Protein 4OL9 (pdb70)

Solvent-accessible surface area: 13490 Å² total; per-residue (Å²): 119,184,164,80,56,32,8,0,1,1,7,30,32,26,40,0,1,4,4,1,0,45,0,60,154,52,64,70,108,10,50,2,0,10,152,99,99,109,90,8,11,31,8,89,101,68,95,58,123,73,34,87,1,83,28,80,10,39,53,42,33,82,104,8,83,35,87,17,45,2,0,0,1,14,18,56,18,61,63,9,119,82,7,104,70,18,2,93,114,0,23,46,125,77,1,9,0,0,0,7,10,28,3,35,16,6,62,126,62,0,59,72,20,4,107,75,6,45,21,2,10,0,1,14,74,43,28,21,62,80,29,131,130,27,46,6,67,8,53,38,64,14,33,3,18,0,27,63,27,123,24,5,91,95,0,1,40,21,1,119,69,14,63,13,83,12,71,27,26,118,59,32,60,6,5,3,6,100,18,0,2,20,11,0,0,5,2,10,5,10,69,65,49,161,100,4,32,20,0,110,139,120,83,20,0,37,58,0,86,135,0,0,46,20,1,6,44,0,0,93,45,59,49,7,74,16,110,106,98,14,20,64,82,7,0,139,88,11,65,84,18,64,120,70,34,23,23,44,2,20,48,17,82,79,64,153,111,76,5,10,52,51,10,1,0,3,0,0,30,101,55,0,117,100,77,69,54,84,1,85,31,0,70,92,18,19,77,96,1,21,53,26,21,94,28,143,141

Organism: Mycobacterium tuberculosis (strain ATCC 25618 / H37Rv) (NCBI:txid83332)

Structure (mmCIF, N/CA/C/O backbone):
data_4OL9
#
_entry.id   4OL9
#
_cell.length_a   64.590
_cell.length_b   108.520
_cell.length_c   47.290
_cell.angle_alpha   90.000
_cell.angle_beta   90.000
_cell.angle_gamma   90.000
#
_symmetry.space_group_name_H-M   'P 21 21 2'
#
loop_
_entity.id
_entity.type
_entity.pdbx_description
1 polymer 'Putative 2-dehydropantoate 2-reductase'
2 non-polymer 'NADP NICOTINAMIDE-ADENINE-DINUCLEOTIDE PHOSPHATE'
3 non-polymer 'OXAMIC ACID'
4 non-polymer 'ACETATE ION'
5 non-polymer 'CHLORIDE ION'
6 non-polymer GLYCEROL
7 water water
#
loop_
_atom_site.group_PDB
_atom_site.id
_atom_site.type_symbol
_atom_site.label_atom_id
_atom_site.label_alt_id
_atom_site.label_comp_id
_atom_s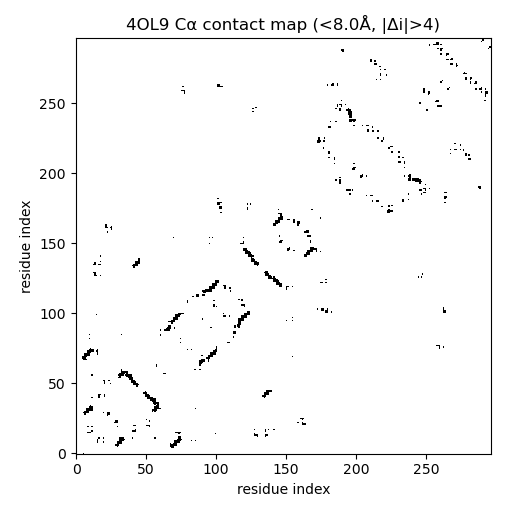ite.label_asym_id
_atom_site.label_entity_id
_atom_site.label_seq_id
_atom_site.pdbx_PDB_ins_code
_atom_site.Cartn_x
_atom_site.Cartn_y
_atom_site.Cartn_z
_atom_site.occupancy
_atom_site.B_iso_or_equiv
_atom_site.auth_seq_id
_atom_site.auth_comp_id
_atom_site.auth_asym_id
_atom_site.auth_atom_id
_atom_site.pdbx_PDB_model_num
ATOM 1 N N . HIS A 1 8 ? 74.968 25.961 -10.330 1.00 61.15 -1 HIS A N 1
ATOM 2 C CA . HIS A 1 8 ? 73.708 25.668 -9.575 1.00 55.41 -1 HIS A CA 1
ATOM 3 C C . HIS A 1 8 ? 73.366 26.751 -8.541 1.00 50.50 -1 HIS A C 1
ATOM 4 O O . HIS A 1 8 ? 72.424 26.572 -7.753 1.00 49.69 -1 HIS A O 1
ATOM 6 N N . MET A 1 9 ? 74.099 27.875 -8.556 1.00 57.30 0 MET A N 1
ATOM 7 C CA . MET A 1 9 ? 73.824 28.980 -7.630 1.00 52.08 0 MET A CA 1
ATOM 8 C C . MET A 1 9 ? 72.547 29.727 -8.014 1.00 46.53 0 MET A C 1
ATOM 9 O O . MET A 1 9 ? 71.782 30.150 -7.127 1.00 44.49 0 MET A O 1
ATOM 14 N N . ILE A 1 10 ? 72.303 29.883 -9.322 1.00 40.81 1 ILE A N 1
ATOM 15 C CA . ILE A 1 10 ? 71.101 30.606 -9.769 1.00 36.29 1 ILE A CA 1
ATOM 16 C C . ILE A 1 10 ? 69.961 29.670 -10.162 1.00 33.16 1 ILE A C 1
ATOM 17 O O . ILE A 1 10 ? 68.925 29.708 -9.537 1.00 32.22 1 ILE A O 1
ATOM 22 N N . ALA A 1 11 ? 70.133 28.862 -11.204 1.00 33.11 2 ALA A N 1
ATOM 23 C CA . ALA A 1 11 ? 69.059 27.939 -11.625 1.00 32.84 2 ALA A CA 1
ATOM 24 C C . ALA A 1 11 ? 68.804 26.924 -10.513 1.00 32.31 2 ALA A C 1
ATOM 25 O O . ALA A 1 11 ? 69.738 26.380 -9.955 1.00 35.42 2 ALA A O 1
ATOM 27 N N . THR A 1 12 ? 67.550 26.752 -10.139 1.00 32.29 3 THR A N 1
ATOM 28 C CA . THR A 1 12 ? 67.150 25.755 -9.147 1.00 30.63 3 THR A CA 1
ATOM 29 C C . THR A 1 12 ? 66.685 24.495 -9.873 1.00 28.90 3 THR A C 1
ATOM 30 O O . THR A 1 12 ? 65.728 24.555 -10.649 1.00 30.00 3 THR A O 1
ATOM 34 N N . GLY A 1 13 ? 67.383 23.368 -9.660 1.00 25.96 4 GLY A N 1
ATOM 35 C CA . GLY A 1 13 ? 66.973 22.074 -10.230 1.00 23.25 4 GLY A CA 1
ATOM 36 C C . GLY A 1 13 ? 65.892 21.423 -9.366 1.00 21.02 4 GLY A C 1
ATOM 37 O O . GLY A 1 13 ? 66.120 21.124 -8.191 1.00 19.07 4 GLY A O 1
ATOM 38 N N . ILE A 1 14 ? 64.716 21.212 -9.953 1.00 19.23 5 ILE A N 1
ATOM 39 C CA . ILE A 1 14 ? 63.580 20.671 -9.229 1.00 18.20 5 ILE A CA 1
ATOM 40 C C . ILE A 1 14 ? 63.106 19.393 -9.921 1.00 17.29 5 ILE A C 1
ATOM 41 O O . ILE A 1 14 ? 62.913 19.403 -11.136 1.00 16.61 5 ILE A O 1
ATOM 46 N N . ALA A 1 15 ? 62.896 18.338 -9.131 1.00 16.42 6 ALA A N 1
ATOM 47 C CA . ALA A 1 15 ? 62.261 17.112 -9.595 1.00 16.20 6 ALA A CA 1
ATOM 48 C C . ALA A 1 15 ? 60.959 16.894 -8.870 1.00 16.00 6 ALA A C 1
ATOM 49 O O . ALA A 1 15 ? 60.881 17.099 -7.649 1.00 15.93 6 ALA A O 1
ATOM 51 N N . LEU A 1 16 ? 59.947 16.483 -9.627 1.00 16.07 7 LEU A N 1
ATOM 52 C CA . LEU A 1 16 ? 58.673 16.053 -9.074 1.00 16.96 7 LEU A CA 1
ATOM 53 C C . LEU A 1 16 ? 58.550 14.536 -9.263 1.00 16.21 7 LEU A C 1
ATOM 54 O O . LEU A 1 16 ? 58.532 14.037 -10.400 1.00 16.09 7 LEU A O 1
ATOM 59 N N . VAL A 1 17 ? 58.532 13.813 -8.148 1.00 15.05 8 VAL A N 1
ATOM 60 C CA . VAL A 1 17 ? 58.384 12.365 -8.166 1.00 14.84 8 VAL A CA 1
ATOM 61 C C . VAL A 1 17 ? 56.948 12.091 -7.729 1.00 14.40 8 VAL A C 1
ATOM 62 O O . VAL A 1 17 ? 56.576 12.349 -6.581 1.00 14.15 8 VAL A O 1
ATOM 66 N N . GLY A 1 18 ? 56.142 11.570 -8.653 1.00 14.42 9 GLY A N 1
ATOM 67 C CA . GLY A 1 18 ? 54.732 11.371 -8.406 1.00 14.76 9 GLY A CA 1
ATOM 68 C C . GLY A 1 18 ? 53.869 12.460 -9.027 1.00 14.76 9 GLY A C 1
ATOM 69 O O . GLY A 1 18 ? 53.300 13.299 -8.304 1.00 14.83 9 GLY A O 1
ATOM 70 N N . PRO A 1 19 ? 53.716 12.441 -10.363 1.00 15.29 10 PRO A N 1
ATOM 71 C CA . PRO A 1 19 ? 52.974 13.461 -11.066 1.00 15.29 10 PRO A CA 1
ATOM 72 C C . PRO A 1 19 ? 51.479 13.173 -11.162 1.00 14.47 10 PRO A C 1
ATOM 73 O O . PRO A 1 19 ? 50.928 13.056 -12.261 1.00 14.55 10 PRO A O 1
ATOM 77 N N . GLY A 1 20 ? 50.841 13.087 -9.996 1.00 13.82 11 GLY A N 1
ATOM 78 C CA . GLY A 1 20 ? 49.425 12.727 -9.863 1.00 13.72 11 GLY A CA 1
ATOM 79 C C . GLY A 1 20 ? 48.601 13.964 -9.554 1.00 13.23 11 GLY A C 1
ATOM 80 O O . GLY A 1 20 ? 48.893 15.051 -10.066 1.00 12.78 11 GLY A O 1
ATOM 81 N N . ALA A 1 21 ? 47.578 13.813 -8.725 1.00 12.93 12 ALA A N 1
ATOM 82 C CA . ALA A 1 21 ? 46.650 14.908 -8.492 1.00 13.02 12 ALA A CA 1
ATOM 83 C C . ALA A 1 21 ? 47.362 16.058 -7.788 1.00 12.75 12 ALA A C 1
ATOM 84 O O . ALA A 1 21 ? 47.336 17.214 -8.242 1.00 12.60 12 ALA A O 1
ATOM 86 N N . VAL A 1 22 ? 48.035 15.733 -6.690 1.00 12.37 13 VAL A N 1
ATOM 87 C CA . VAL A 1 22 ? 48.751 16.751 -5.898 1.00 12.64 13 VAL A CA 1
ATOM 88 C C . VAL A 1 22 ? 50.012 17.191 -6.670 1.00 12.65 13 VAL A C 1
ATOM 89 O O . VAL A 1 22 ? 50.310 18.400 -6.779 1.00 12.61 13 VAL A O 1
ATOM 93 N N . GLY A 1 23 ? 50.712 16.227 -7.241 1.00 12.46 14 GLY A N 1
ATOM 94 C CA . GLY A 1 23 ? 51.943 16.520 -7.951 1.00 12.89 14 GLY A CA 1
ATOM 95 C C . GLY A 1 23 ? 51.737 17.448 -9.125 1.00 13.35 14 GLY A C 1
ATOM 96 O O . GLY A 1 23 ? 52.524 18.386 -9.356 1.00 14.02 14 GLY A O 1
ATOM 97 N N . THR A 1 24 ? 50.683 17.192 -9.892 1.00 13.20 15 THR A N 1
ATOM 98 C CA . THR A 1 24 ? 50.344 18.057 -11.013 1.00 13.40 15 THR A CA 1
ATOM 99 C C . THR A 1 24 ? 49.933 19.456 -10.524 1.00 13.63 15 THR A C 1
ATOM 100 O O . THR A 1 24 ? 50.274 20.476 -11.154 1.00 13.86 15 THR A O 1
ATOM 104 N N . THR A 1 25 ? 49.173 19.515 -9.433 1.00 13.85 16 THR A N 1
ATOM 105 C CA . THR A 1 25 ? 48.790 20.797 -8.819 1.00 14.45 16 THR A CA 1
ATOM 106 C C . THR A 1 25 ? 50.062 21.658 -8.555 1.00 15.33 16 THR A C 1
ATOM 107 O O . THR A 1 25 ? 50.142 22.844 -8.944 1.00 15.81 16 THR A O 1
ATOM 111 N N . VAL A 1 26 ? 51.065 21.056 -7.923 1.00 14.90 17 VAL A N 1
ATOM 112 C CA . VAL A 1 26 ? 52.303 21.777 -7.599 1.00 15.69 17 VAL A CA 1
ATOM 113 C C . VAL A 1 26 ? 53.150 22.066 -8.839 1.00 15.41 17 VAL A C 1
ATOM 114 O O . VAL A 1 26 ? 53.659 23.171 -8.982 1.00 15.86 17 VAL A O 1
ATOM 118 N N . ALA A 1 27 ? 53.308 21.085 -9.719 1.00 15.55 18 ALA A N 1
ATOM 119 C CA . ALA A 1 27 ? 54.043 21.284 -10.976 1.00 15.92 18 ALA A CA 1
ATOM 120 C C . ALA A 1 27 ? 53.480 22.427 -11.823 1.00 15.66 18 ALA A C 1
ATOM 121 O O . ALA A 1 27 ? 54.234 23.184 -12.450 1.00 15.97 18 ALA A O 1
ATOM 123 N N . ALA A 1 28 ? 52.162 22.533 -11.877 1.00 15.56 19 ALA A N 1
ATOM 124 C CA . ALA A 1 28 ? 51.507 23.602 -12.614 1.00 16.07 19 ALA A CA 1
ATOM 125 C C . ALA A 1 28 ? 51.869 24.984 -12.061 1.00 15.92 19 ALA A C 1
ATOM 126 O O . ALA A 1 28 ? 52.150 25.921 -12.814 1.00 15.93 19 ALA A O 1
ATOM 128 N N A LEU A 1 29 ? 51.874 25.142 -10.736 0.50 16.05 20 LEU A N 1
ATOM 129 N N B LEU A 1 29 ? 51.863 25.094 -10.744 0.50 15.89 20 LEU A N 1
ATOM 130 C CA A LEU A 1 29 ? 52.288 26.428 -10.154 0.50 16.43 20 LEU A CA 1
ATOM 131 C CA B LEU A 1 29 ? 52.258 26.318 -10.088 0.50 16.13 20 LEU A CA 1
ATOM 132 C C A LEU A 1 29 ? 53.731 26.723 -10.513 0.50 16.28 20 LEU A C 1
ATOM 133 C C B LEU A 1 29 ? 53.695 26.697 -10.458 0.50 16.14 20 LEU A C 1
ATOM 134 O O A LEU A 1 29 ? 54.074 27.839 -10.891 0.50 16.59 20 LEU A O 1
ATOM 135 O O B LEU A 1 29 ? 53.986 27.841 -10.794 0.50 16.51 20 LEU A O 1
ATOM 144 N N . LEU A 1 30 ? 54.588 25.725 -10.381 1.00 15.57 21 LEU A N 1
ATOM 145 C CA . LEU A 1 30 ? 56.002 25.933 -10.701 1.00 16.23 21 LEU A CA 1
ATOM 146 C C . LEU A 1 30 ? 56.224 26.308 -12.171 1.00 16.61 21 LEU A C 1
ATOM 147 O O . LEU A 1 30 ? 56.991 27.235 -12.490 1.00 16.47 21 LEU A O 1
ATOM 152 N N . HIS A 1 31 ? 55.514 25.627 -13.053 1.00 16.69 22 HIS A N 1
ATOM 153 C CA . HIS A 1 31 ? 55.594 25.903 -14.482 1.00 17.74 22 HIS A CA 1
ATOM 154 C C . HIS A 1 31 ? 55.127 27.297 -14.836 1.00 18.30 22 HIS A C 1
ATOM 155 O O . HIS A 1 31 ? 55.769 27.979 -15.653 1.00 17.73 22 HIS A O 1
ATOM 162 N N . LYS A 1 32 ? 54.012 27.715 -14.250 1.00 18.83 23 LYS A N 1
ATOM 163 C CA . LYS A 1 32 ? 53.463 29.036 -14.512 1.00 20.68 23 LYS A CA 1
ATOM 164 C C . LYS A 1 32 ? 54.434 30.131 -14.002 1.00 19.79 23 LYS A C 1
ATOM 165 O O . LYS A 1 32 ? 54.542 31.195 -14.607 1.00 18.90 23 LYS A O 1
ATOM 171 N N . ALA A 1 33 ? 55.183 29.833 -12.941 1.00 17.83 24 ALA A N 1
ATOM 172 C CA . ALA A 1 33 ? 56.218 30.735 -12.436 1.00 17.93 24 ALA A CA 1
ATOM 173 C C . ALA A 1 33 ? 57.511 30.705 -13.288 1.00 17.85 24 ALA A C 1
ATOM 174 O O . ALA A 1 33 ? 58.387 31.563 -13.108 1.00 17.37 24 ALA A O 1
ATOM 176 N N . GLY A 1 34 ? 57.632 29.722 -14.190 1.00 17.07 25 GLY A N 1
ATOM 177 C CA . GLY A 1 34 ? 58.745 29.665 -15.145 1.00 17.51 25 GLY A CA 1
ATOM 178 C C . GLY A 1 34 ? 59.761 28.561 -14.900 1.00 17.40 25 GLY A C 1
ATOM 179 O O . GLY A 1 34 ? 60.765 28.475 -15.624 1.00 17.45 25 GLY A O 1
ATOM 180 N N . TYR A 1 35 ? 59.554 27.743 -13.869 1.00 16.84 26 TYR A N 1
ATOM 181 C CA . TYR A 1 35 ? 60.444 26.605 -13.611 1.00 17.03 26 TYR A CA 1
ATOM 182 C C . TYR A 1 35 ? 60.141 25.474 -14.590 1.00 17.92 26 TYR A C 1
ATOM 183 O O . TYR A 1 35 ? 59.068 25.457 -15.188 1.00 17.12 26 TYR A O 1
ATOM 192 N N . SER A 1 36 ? 61.090 24.547 -14.737 1.00 18.80 27 SER A N 1
ATOM 193 C CA . SER A 1 36 ? 60.928 23.363 -15.598 1.00 20.11 27 SER A CA 1
ATOM 194 C C . SER A 1 36 ? 61.151 22.100 -14.758 1.00 19.51 27 SER A C 1
ATOM 195 O O . SER A 1 36 ? 62.219 21.495 -14.829 1.00 19.28 27 SER A O 1
ATOM 198 N N . PRO A 1 37 ? 60.179 21.735 -13.928 1.00 18.49 28 PRO A N 1
ATOM 199 C CA . PRO A 1 37 ? 60.424 20.571 -13.082 1.00 18.53 28 PRO A CA 1
ATOM 200 C C . PRO A 1 37 ? 60.565 19.277 -13.892 1.00 18.45 28 PRO A C 1
ATOM 201 O O . PRO A 1 37 ? 59.880 19.085 -14.901 1.00 17.93 28 PRO A O 1
ATOM 205 N N . LEU A 1 38 ? 61.515 18.450 -13.482 1.00 18.58 29 LEU A N 1
ATOM 206 C CA . LEU A 1 38 ? 61.697 17.123 -14.037 1.00 19.03 29 LEU A CA 1
ATOM 207 C C . LEU A 1 38 ? 60.588 16.212 -13.522 1.00 17.91 29 LEU A C 1
ATOM 208 O O . LEU A 1 38 ? 60.490 15.975 -12.318 1.00 17.94 29 LEU A O 1
ATOM 213 N N . LEU A 1 39 ? 59.760 15.705 -14.426 1.00 16.93 30 LEU A N 1
ATOM 214 C CA . LEU A 1 39 ? 58.612 14.871 -14.063 1.00 16.64 30 LEU A CA 1
ATOM 215 C C . LEU A 1 39 ? 59.024 13.399 -14.026 1.00 16.55 30 LEU A C 1
ATOM 216 O O . LEU A 1 39 ? 59.500 12.841 -15.044 1.00 16.42 30 LEU A O 1
ATOM 221 N N . CYS A 1 40 ? 58.844 12.777 -12.849 1.00 16.13 31 CYS A N 1
ATOM 222 C CA . CYS A 1 40 ? 59.268 11.382 -12.609 1.00 16.41 31 CYS A CA 1
ATOM 223 C C . CYS A 1 40 ? 58.077 10.564 -12.141 1.00 16.60 31 CYS A C 1
ATOM 224 O O . CYS A 1 40 ? 57.546 10.780 -11.042 1.00 16.30 31 CYS A O 1
ATOM 227 N N . GLY A 1 41 ? 57.631 9.619 -12.971 1.00 16.58 32 GLY A N 1
ATOM 228 C CA . GLY A 1 41 ? 56.349 8.957 -12.733 1.00 16.39 32 GLY A CA 1
ATOM 229 C C . GLY A 1 41 ? 56.363 7.464 -13.002 1.00 17.41 32 GLY A C 1
ATOM 230 O O . GLY A 1 41 ? 57.415 6.852 -13.151 1.00 18.01 32 GLY A O 1
ATOM 231 N N . HIS A 1 42 ? 55.168 6.917 -13.120 1.00 18.18 33 HIS A N 1
ATOM 232 C CA . 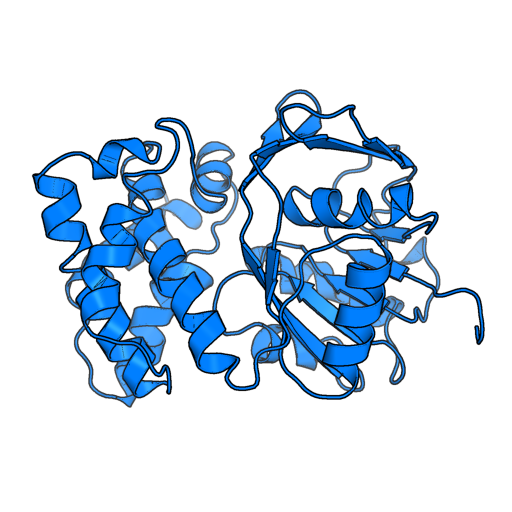HIS A 1 42 ? 54.930 5.509 -13.398 1.00 19.45 33 HIS A CA 1
ATOM 233 C C . HIS A 1 42 ? 54.316 5.286 -14.793 1.00 20.07 33 HIS A C 1
ATOM 234 O O . HIS A 1 42 ? 54.715 4.364 -15.501 1.00 21.40 33 HIS A O 1
ATOM 241 N N . THR A 1 43 ? 53.318 6.073 -15.168 1.00 19.44 34 THR A N 1
ATOM 242 C CA . THR A 1 43 ? 52.637 5.906 -16.457 1.00 21.17 34 THR A CA 1
ATOM 243 C C . THR A 1 43 ? 53.169 6.955 -17.460 1.00 21.14 34 THR A C 1
ATOM 244 O O . THR A 1 43 ? 53.111 8.155 -17.189 1.00 20.12 34 THR A O 1
ATOM 248 N N . PRO A 1 44 ? 53.707 6.511 -18.602 1.00 22.00 35 PRO A N 1
ATOM 249 C CA . PRO A 1 44 ? 54.249 7.494 -19.526 1.00 21.95 35 PRO A CA 1
ATOM 250 C C . PRO A 1 44 ? 53.181 8.510 -19.966 1.00 21.58 35 PRO A C 1
ATOM 251 O O . PRO A 1 44 ? 51.988 8.177 -20.072 1.00 21.37 35 PRO A O 1
ATOM 255 N N . ARG A 1 45 ? 53.607 9.742 -20.187 1.00 20.83 36 ARG A N 1
ATOM 256 C CA . ARG A 1 45 ? 52.746 10.763 -20.798 1.00 21.01 36 ARG A CA 1
ATOM 257 C C . ARG A 1 45 ? 53.668 11.875 -21.283 1.00 20.12 36 ARG A C 1
ATOM 258 O O . ARG A 1 45 ? 54.755 12.100 -20.695 1.00 19.86 36 ARG A O 1
ATOM 266 N N . ALA A 1 46 ? 53.253 12.589 -22.324 1.00 19.93 37 ALA A N 1
ATOM 267 C CA . ALA A 1 46 ? 54.052 13.706 -22.850 1.00 20.25 37 ALA A CA 1
ATOM 268 C C . ALA A 1 46 ? 54.133 14.927 -21.940 1.00 19.83 37 ALA A C 1
ATOM 269 O O . ALA A 1 46 ? 55.067 15.711 -22.029 1.00 20.95 37 ALA A O 1
ATOM 271 N N . GLY A 1 47 ? 53.133 15.112 -21.109 1.00 19.00 38 GLY A N 1
ATOM 272 C CA . GLY A 1 47 ? 53.051 16.241 -20.174 1.00 18.21 38 GLY A CA 1
ATOM 273 C C . GLY A 1 47 ? 51.878 15.953 -19.249 1.00 17.33 38 GLY A C 1
ATOM 274 O O . GLY A 1 47 ? 51.228 14.892 -19.359 1.00 17.38 38 GLY A O 1
ATOM 275 N N . ILE A 1 48 ? 51.574 16.907 -18.371 1.00 16.55 39 ILE A N 1
ATOM 276 C CA . ILE A 1 48 ? 50.499 16.767 -17.404 1.00 15.98 39 ILE A CA 1
ATOM 277 C C . ILE A 1 48 ? 49.710 18.076 -17.407 1.00 16.44 39 ILE A C 1
ATOM 278 O O . ILE A 1 48 ? 50.249 19.132 -17.777 1.00 16.70 39 ILE A O 1
ATOM 283 N N . GLU A 1 49 ? 48.422 17.990 -17.075 1.00 16.37 40 GLU A N 1
ATOM 284 C CA . GLU A 1 49 ? 47.520 19.138 -17.209 1.00 16.86 40 GLU A CA 1
ATOM 285 C C . GLU A 1 49 ? 46.718 19.356 -15.930 1.00 16.09 40 GLU A C 1
ATOM 286 O O . GLU A 1 49 ? 46.092 18.423 -15.429 1.00 15.87 40 GLU A O 1
ATOM 292 N N . LEU A 1 50 ? 46.736 20.595 -15.437 1.00 15.74 41 LEU A N 1
ATOM 293 C CA . LEU A 1 50 ? 45.920 21.027 -14.313 1.00 15.78 41 LEU A CA 1
ATOM 294 C C . LEU A 1 50 ? 44.796 21.994 -14.782 1.00 16.56 41 LEU A C 1
ATOM 295 O O . LEU A 1 50 ? 45.078 22.981 -15.478 1.00 17.49 41 LEU A O 1
ATOM 300 N N . ARG A 1 51 ? 43.551 21.706 -14.405 1.00 16.14 42 ARG A N 1
ATOM 301 C CA . ARG A 1 51 ? 42.429 22.603 -14.612 1.00 16.61 42 ARG A CA 1
ATOM 302 C C . ARG A 1 51 ? 41.801 22.969 -13.255 1.00 16.70 42 ARG A C 1
ATOM 303 O O . ARG A 1 51 ? 41.066 22.161 -12.645 1.00 15.94 42 ARG A O 1
ATOM 311 N N . ARG A 1 52 ? 42.139 24.155 -12.772 1.00 16.97 43 ARG A N 1
ATOM 312 C CA . ARG A 1 52 ? 41.475 24.700 -11.587 1.00 18.63 43 ARG A CA 1
ATOM 313 C C . ARG A 1 52 ? 40.097 25.236 -12.001 1.00 18.75 43 ARG A C 1
ATOM 314 O O . ARG A 1 52 ? 39.979 25.976 -12.987 1.00 18.26 43 ARG A O 1
ATOM 322 N N . ASP A 1 53 ? 39.053 24.901 -11.244 1.00 19.10 44 ASP A N 1
ATOM 323 C CA . ASP A 1 53 ? 37.712 25.391 -11.572 1.00 20.45 44 ASP A CA 1
ATOM 324 C C . ASP A 1 53 ? 37.764 26.911 -11.688 1.00 21.47 44 ASP A C 1
ATOM 325 O O . ASP A 1 53 ? 38.346 27.588 -10.829 1.00 21.30 44 ASP A O 1
ATOM 330 N N . GLY A 1 54 ? 37.217 27.434 -12.774 1.00 22.28 45 GLY A N 1
ATOM 331 C CA . GLY A 1 54 ? 37.162 28.869 -12.969 1.00 23.90 45 GLY A CA 1
ATOM 332 C C . GLY A 1 54 ? 38.388 29.493 -13.613 1.00 24.64 45 GLY A C 1
ATOM 333 O O . GLY A 1 54 ? 38.368 30.675 -13.909 1.00 25.25 45 GLY A O 1
ATOM 334 N N . ALA A 1 55 ? 39.429 28.702 -13.875 1.00 23.88 46 ALA A N 1
ATOM 335 C CA . ALA A 1 55 ? 40.696 29.205 -14.402 1.00 25.00 46 ALA A CA 1
ATOM 336 C C . ALA A 1 55 ? 41.014 28.544 -15.734 1.00 25.98 46 ALA A C 1
ATOM 337 O O . ALA A 1 55 ? 40.395 27.542 -16.090 1.00 27.36 46 ALA A O 1
ATOM 339 N N . ASP A 1 56 ? 41.982 29.089 -16.469 1.00 27.07 47 ASP A N 1
ATOM 340 C CA . ASP A 1 56 ? 42.446 28.448 -17.706 1.00 27.73 47 ASP A CA 1
ATOM 341 C C . ASP A 1 56 ? 43.292 27.213 -17.365 1.00 24.56 47 ASP A C 1
ATOM 342 O O . ASP A 1 56 ? 44.017 27.229 -16.380 1.00 23.18 47 ASP A O 1
ATOM 347 N N . PRO A 1 57 ? 43.254 26.177 -18.213 1.00 24.16 48 PRO A N 1
ATOM 348 C CA . PRO A 1 57 ? 44.137 25.023 -18.001 1.00 22.94 48 PRO A CA 1
ATOM 349 C C . PRO A 1 57 ? 45.624 25.358 -18.082 1.00 22.21 48 PRO A C 1
ATOM 350 O O . PRO A 1 57 ? 46.019 26.255 -18.821 1.00 22.74 48 PRO A O 1
ATOM 354 N N . ILE A 1 58 ? 46.442 24.647 -17.312 1.00 20.48 49 ILE A N 1
ATOM 355 C CA . ILE A 1 58 ? 47.888 24.797 -17.370 1.00 19.94 49 ILE A CA 1
ATOM 356 C C . ILE A 1 58 ? 48.460 23.453 -17.796 1.00 19.66 49 ILE A C 1
ATOM 357 O O . ILE A 1 58 ? 48.258 22.437 -17.103 1.00 18.23 49 ILE A O 1
ATOM 362 N N . VAL A 1 59 ? 49.192 23.437 -18.905 1.00 19.17 50 VAL A N 1
ATOM 363 C CA . VAL A 1 59 ? 49.829 22.200 -19.339 1.00 19.46 50 VAL A CA 1
ATOM 364 C C . VAL A 1 59 ? 51.324 22.286 -19.025 1.00 19.03 50 VAL A C 1
ATOM 365 O O . VAL A 1 59 ? 51.987 23.231 -19.424 1.00 20.41 50 VAL A O 1
ATOM 369 N N . VAL A 1 60 ? 51.837 21.297 -18.311 1.00 18.12 51 VAL A N 1
ATOM 370 C CA . VAL A 1 60 ? 53.225 21.254 -17.918 1.00 18.27 51 VAL A CA 1
ATOM 371 C C . VAL A 1 60 ? 53.941 20.261 -18.824 1.00 18.81 51 VAL A C 1
ATOM 372 O O . VAL A 1 60 ? 53.592 19.093 -18.827 1.00 18.20 51 VAL A O 1
ATOM 376 N N . PRO A 1 61 ? 54.945 20.710 -19.591 1.00 20.87 52 PRO A N 1
ATOM 377 C CA . PRO A 1 61 ? 55.582 19.782 -20.511 1.00 22.01 52 PRO A CA 1
ATOM 378 C C . PRO A 1 61 ? 56.411 18.751 -19.794 1.00 21.36 52 PRO A C 1
ATOM 379 O O . PRO A 1 61 ? 57.013 19.034 -18.745 1.00 20.42 52 PRO A O 1
ATOM 383 N N . GLY A 1 62 ? 56.409 17.554 -20.357 1.00 20.58 53 GLY A N 1
ATOM 384 C CA . GLY A 1 62 ? 57.174 16.454 -19.833 1.00 20.56 53 GLY A CA 1
ATOM 385 C C . GLY A 1 62 ? 58.394 16.250 -20.709 1.00 21.22 53 GLY A C 1
ATOM 386 O O . GLY A 1 62 ? 59.052 17.220 -21.070 1.00 22.71 53 GLY A O 1
ATOM 387 N N . PRO A 1 63 ? 58.684 15.010 -21.107 1.00 21.48 54 PRO A N 1
ATOM 388 C CA . PRO A 1 63 ? 57.903 13.814 -20.857 1.00 21.53 54 PRO A CA 1
ATOM 389 C C . PRO A 1 63 ? 57.917 13.427 -19.387 1.00 20.51 54 PRO A C 1
ATOM 390 O O . PRO A 1 63 ? 58.835 13.822 -18.664 1.00 20.58 54 PRO A O 1
ATOM 394 N N . VAL A 1 64 ? 56.941 12.626 -18.966 1.00 19.64 55 VAL A N 1
ATOM 395 C CA . VAL A 1 64 ? 57.009 11.959 -17.668 1.00 19.38 55 VAL A CA 1
ATOM 396 C C . VAL A 1 64 ? 58.006 10.801 -17.846 1.00 20.31 55 VAL A C 1
ATOM 397 O O . VAL A 1 64 ? 57.778 9.891 -18.644 1.00 20.80 55 VAL A O 1
ATOM 401 N N . HIS A 1 65 ? 59.135 10.891 -17.157 1.00 19.38 56 HIS A N 1
ATOM 402 C CA . HIS A 1 65 ? 60.140 9.845 -17.155 1.00 19.91 56 HIS A CA 1
ATOM 403 C C . HIS A 1 65 ? 59.660 8.714 -16.257 1.00 20.34 56 HIS A C 1
ATOM 404 O O . HIS A 1 65 ? 59.109 8.969 -15.177 1.00 19.21 56 HIS A O 1
ATOM 411 N N . THR A 1 66 ? 59.852 7.471 -16.690 1.00 21.28 57 THR A N 1
ATOM 412 C CA . THR A 1 66 ? 59.376 6.323 -15.933 1.00 22.22 57 THR A CA 1
ATOM 413 C C . THR A 1 66 ? 60.485 5.340 -15.515 1.00 23.56 57 THR A C 1
ATOM 414 O O . THR A 1 66 ? 60.201 4.368 -14.823 1.00 23.02 57 THR A O 1
ATOM 418 N N . SER A 1 67 ? 61.730 5.615 -15.902 1.00 24.53 58 SER A N 1
ATOM 419 C CA . SER A 1 67 ? 62.887 4.905 -15.385 1.00 26.97 58 SER A CA 1
ATOM 420 C C . SER A 1 67 ? 63.920 5.870 -14.817 1.00 26.76 58 SER A C 1
ATOM 421 O O . SER A 1 67 ? 64.292 6.845 -15.481 1.00 26.69 58 SER A O 1
ATOM 424 N N . PRO A 1 68 ? 64.413 5.595 -13.597 1.00 27.25 59 PRO A N 1
ATOM 425 C CA . PRO A 1 68 ? 65.478 6.412 -13.005 1.00 27.88 59 PRO A CA 1
ATOM 426 C C . PRO A 1 68 ? 66.729 6.513 -13.858 1.00 30.27 59 PRO A C 1
ATOM 427 O O . PRO A 1 68 ? 67.412 7.539 -13.817 1.00 30.77 59 PRO A O 1
ATOM 431 N N . ARG A 1 69 ? 67.025 5.469 -14.630 1.00 32.59 60 ARG A N 1
ATOM 432 C CA . ARG A 1 69 ? 68.159 5.498 -15.583 1.00 35.43 60 ARG A CA 1
ATOM 433 C C . ARG A 1 69 ? 68.087 6.643 -16.613 1.00 37.37 60 ARG A C 1
ATOM 434 O O . ARG A 1 69 ? 69.111 7.070 -17.143 1.00 40.04 60 ARG A O 1
ATOM 436 N N . GLU A 1 70 ? 66.889 7.149 -16.886 1.00 37.90 61 GLU A N 1
ATOM 437 C CA . GLU A 1 70 ? 66.686 8.228 -17.860 1.00 38.60 61 GLU A CA 1
ATOM 438 C C . GLU A 1 70 ? 67.001 9.624 -17.306 1.00 36.92 61 GLU A C 1
ATOM 439 O O . GLU A 1 70 ? 66.917 10.605 -18.045 1.00 38.22 61 GLU A O 1
ATOM 445 N N . VAL A 1 71 ? 67.303 9.750 -16.015 1.00 33.54 62 VAL A N 1
ATOM 446 C CA . VAL A 1 71 ? 67.511 11.072 -15.442 1.00 32.24 62 VAL A CA 1
ATOM 447 C C . VAL A 1 71 ? 68.821 11.137 -14.689 1.00 33.50 62 VAL A C 1
ATOM 448 O O . VAL A 1 71 ? 69.413 10.115 -14.361 1.00 34.18 62 VAL A O 1
ATOM 452 N N . ALA A 1 72 ? 69.262 12.358 -14.447 1.00 33.93 63 ALA A N 1
ATOM 453 C CA . ALA A 1 72 ? 70.560 12.636 -13.850 1.00 35.25 63 ALA A CA 1
ATOM 454 C C . ALA A 1 72 ? 70.354 13.547 -12.655 1.00 34.84 63 ALA A C 1
ATOM 455 O O . ALA A 1 72 ? 69.596 14.515 -12.732 1.00 35.60 63 ALA A O 1
ATOM 457 N N . GLY A 1 73 ? 70.997 13.213 -11.543 1.00 33.95 64 GLY A N 1
ATOM 458 C CA . GLY A 1 73 ? 70.944 14.034 -10.341 1.00 32.66 64 GLY A CA 1
ATOM 459 C C . GLY A 1 73 ? 72.344 14.525 -10.075 1.00 34.03 64 GLY A C 1
ATOM 460 O O . GLY A 1 73 ? 73.216 14.378 -10.934 1.00 34.39 64 GLY A O 1
ATOM 461 N N . PRO A 1 74 ? 72.574 15.143 -8.904 1.00 33.40 65 PRO A N 1
ATOM 462 C CA . PRO A 1 74 ? 71.568 15.467 -7.881 1.00 31.34 65 PRO A CA 1
ATOM 463 C C . PRO A 1 74 ? 70.750 16.711 -8.232 1.00 28.83 65 PRO A C 1
ATOM 464 O O . PRO A 1 74 ? 71.166 17.527 -9.058 1.00 29.59 65 PRO A O 1
ATOM 468 N N . VAL A 1 75 ? 69.590 16.849 -7.607 1.00 26.22 66 VAL A N 1
ATOM 469 C CA . VAL A 1 75 ? 68.765 18.031 -7.770 1.00 23.99 66 VAL A CA 1
ATOM 470 C C . VAL A 1 75 ? 68.772 18.843 -6.483 1.00 22.99 66 VAL A C 1
ATOM 471 O O . VAL A 1 75 ? 69.212 18.361 -5.442 1.00 22.99 66 VAL A O 1
ATOM 475 N N . ASP A 1 76 ? 68.322 20.093 -6.565 1.00 21.59 67 ASP A N 1
ATOM 476 C CA . ASP A 1 76 ? 68.272 20.968 -5.399 1.00 21.35 67 ASP A CA 1
ATOM 477 C C . ASP A 1 76 ? 67.029 20.717 -4.543 1.00 19.72 67 ASP A C 1
ATOM 478 O O . ASP A 1 76 ? 67.090 20.783 -3.316 1.00 18.99 67 ASP A O 1
ATOM 483 N N . VAL A 1 77 ? 65.897 20.464 -5.205 1.00 18.25 68 VAL A N 1
ATOM 484 C CA . VAL A 1 77 ? 64.647 20.233 -4.523 1.00 17.91 68 VAL A CA 1
ATOM 485 C C . VAL A 1 77 ? 63.972 19.045 -5.168 1.00 16.77 68 VAL A C 1
ATOM 486 O O . VAL A 1 77 ? 63.808 19.008 -6.396 1.00 16.07 68 VAL A O 1
ATOM 490 N N . LEU A 1 78 ? 63.602 18.066 -4.343 1.00 16.34 69 LEU A N 1
ATOM 491 C CA . LEU A 1 78 ? 62.812 16.939 -4.799 1.00 15.68 69 LEU A CA 1
ATOM 492 C C . LEU A 1 78 ? 61.459 16.999 -4.091 1.00 15.24 69 LEU A C 1
ATOM 493 O O . LEU A 1 78 ? 61.393 17.037 -2.870 1.00 15.62 69 LEU A O 1
ATOM 498 N N . ILE A 1 79 ? 60.401 17.061 -4.881 1.00 14.71 70 ILE A N 1
ATOM 499 C CA . ILE A 1 79 ? 59.021 17.114 -4.373 1.00 14.66 70 ILE A CA 1
ATOM 500 C C . ILE A 1 79 ? 58.436 15.733 -4.559 1.00 13.99 70 ILE A C 1
ATOM 501 O O . ILE A 1 79 ? 58.219 15.292 -5.709 1.00 14.39 70 ILE A O 1
ATOM 506 N N . LEU A 1 80 ? 58.195 15.057 -3.444 1.00 13.96 71 LEU A N 1
ATOM 507 C CA . LEU A 1 80 ? 57.617 13.700 -3.451 1.00 13.66 71 LEU A CA 1
ATOM 508 C C . LEU A 1 80 ? 56.109 13.742 -3.190 1.00 13.33 71 LEU A C 1
ATOM 509 O O . LEU A 1 80 ? 55.669 14.140 -2.105 1.00 13.75 71 LEU A O 1
ATOM 514 N N . ALA A 1 81 ? 55.350 13.334 -4.196 1.00 12.88 72 ALA A N 1
ATOM 515 C CA . ALA A 1 81 ? 53.897 13.366 -4.198 1.00 12.31 72 ALA A CA 1
ATOM 516 C C . ALA A 1 81 ? 53.277 12.046 -4.653 1.00 12.40 72 ALA A C 1
ATOM 517 O O . ALA A 1 81 ? 52.108 12.005 -5.094 1.00 12.61 72 ALA A O 1
ATOM 519 N N . VAL A 1 82 ? 54.026 10.952 -4.507 1.00 12.43 73 VAL A N 1
ATOM 520 C CA . VAL A 1 82 ? 53.431 9.629 -4.632 1.00 12.85 73 VAL A CA 1
ATOM 521 C C . VAL A 1 82 ? 52.515 9.391 -3.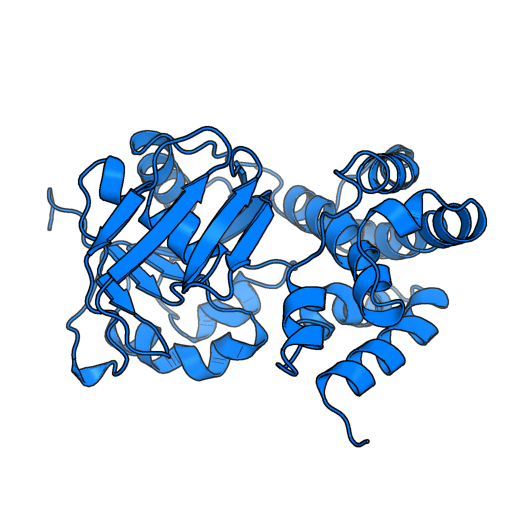430 1.00 12.75 73 VAL A C 1
ATOM 522 O O . VAL A 1 82 ? 52.618 10.070 -2.403 1.00 12.52 73 VAL A O 1
ATOM 526 N N . LYS A 1 83 ? 51.613 8.416 -3.558 1.00 13.32 74 LYS A N 1
ATOM 527 C CA . LYS A 1 83 ? 50.852 7.937 -2.398 1.00 13.93 74 LYS A CA 1
ATOM 528 C C . LYS A 1 83 ? 51.816 7.202 -1.451 1.00 14.08 74 LYS A C 1
ATOM 529 O O . LYS A 1 83 ? 52.838 6.659 -1.894 1.00 13.88 74 LYS A O 1
ATOM 535 N N . ALA A 1 84 ? 51.518 7.160 -0.154 1.00 14.51 75 ALA A N 1
ATOM 536 C CA . ALA A 1 84 ? 52.437 6.483 0.764 1.00 15.25 75 ALA A CA 1
ATOM 537 C C . ALA A 1 84 ? 52.526 4.978 0.489 1.00 16.02 75 ALA A C 1
ATOM 538 O O . ALA A 1 84 ? 53.524 4.345 0.805 1.00 17.00 75 ALA A O 1
ATOM 540 N N . THR A 1 85 ? 51.508 4.416 -0.157 1.00 16.41 76 THR A N 1
ATOM 541 C CA . THR A 1 85 ? 51.538 3.038 -0.634 1.00 17.00 76 THR A CA 1
ATOM 542 C C . THR A 1 85 ? 52.668 2.808 -1.668 1.00 16.64 76 THR A C 1
ATOM 543 O O . THR A 1 85 ? 53.043 1.654 -1.934 1.00 16.59 76 THR A O 1
ATOM 547 N N . GLN A 1 86 ? 53.176 3.892 -2.260 1.00 15.42 77 GLN A N 1
ATOM 548 C CA . GLN A 1 86 ? 54.129 3.826 -3.357 1.00 15.46 77 GLN A CA 1
ATOM 549 C C . GLN A 1 86 ? 55.546 4.276 -2.939 1.00 15.67 77 GLN A C 1
ATOM 550 O O . GLN A 1 86 ? 56.454 4.327 -3.780 1.00 15.36 77 GLN A O 1
ATOM 556 N N . ASN A 1 87 ? 55.725 4.634 -1.656 1.00 15.96 78 ASN A N 1
ATOM 557 C CA . ASN A 1 87 ? 57.023 5.095 -1.151 1.00 16.66 78 ASN A CA 1
ATOM 558 C C . ASN A 1 87 ? 58.160 4.100 -1.394 1.00 18.43 78 ASN A C 1
ATOM 559 O O . ASN A 1 87 ? 59.275 4.482 -1.811 1.00 18.06 78 ASN A O 1
ATOM 564 N N . ASP A 1 88 ? 57.884 2.825 -1.154 1.00 20.50 79 ASP A N 1
ATOM 565 C CA . ASP A 1 88 ? 58.904 1.806 -1.418 1.00 22.26 79 ASP A CA 1
ATOM 566 C C . ASP A 1 88 ? 59.255 1.753 -2.909 1.00 21.54 79 ASP A C 1
ATOM 567 O O . ASP A 1 88 ? 60.427 1.709 -3.264 1.00 21.14 79 ASP A O 1
ATOM 572 N N . ALA A 1 89 ? 58.253 1.767 -3.785 1.00 21.43 80 ALA A N 1
ATOM 573 C CA . ALA A 1 89 ? 58.529 1.693 -5.232 1.00 21.98 80 ALA A CA 1
ATOM 574 C C . ALA A 1 89 ? 59.216 2.968 -5.761 1.00 21.13 80 ALA A C 1
ATOM 575 O O . ALA A 1 89 ? 59.908 2.929 -6.765 1.00 22.62 80 ALA A O 1
ATOM 577 N N . ALA A 1 90 ? 59.028 4.085 -5.077 1.00 19.94 81 ALA A N 1
ATOM 578 C CA . ALA A 1 90 ? 59.643 5.360 -5.477 1.00 19.72 81 ALA A CA 1
ATOM 579 C C . ALA A 1 90 ? 61.097 5.525 -5.033 1.00 20.29 81 ALA A C 1
ATOM 580 O O . ALA A 1 90 ? 61.795 6.412 -5.542 1.00 19.64 81 ALA A O 1
ATOM 582 N N . ARG A 1 91 ? 61.563 4.652 -4.135 1.00 21.65 82 ARG A N 1
ATOM 583 C CA . ARG A 1 91 ? 62.893 4.754 -3.564 1.00 23.51 82 ARG A CA 1
ATOM 584 C C . ARG A 1 91 ? 64.043 4.949 -4.584 1.00 23.30 82 ARG A C 1
ATOM 585 O O . ARG A 1 91 ? 64.942 5.763 -4.339 1.00 22.68 82 ARG A O 1
ATOM 593 N N . PRO A 1 92 ? 64.030 4.211 -5.715 1.00 23.92 83 PRO A N 1
ATOM 594 C CA . PRO A 1 92 ? 65.133 4.381 -6.688 1.00 23.79 83 PRO A CA 1
ATOM 595 C C . PRO A 1 92 ? 65.233 5.789 -7.282 1.00 22.51 83 PRO A C 1
ATOM 596 O O . PRO A 1 92 ? 66.344 6.232 -7.621 1.00 22.36 83 PRO A O 1
ATOM 600 N N . TRP A 1 93 ? 64.105 6.503 -7.398 1.00 20.84 84 TRP A N 1
ATOM 601 C CA . TRP A 1 93 ? 64.162 7.931 -7.773 1.00 19.87 84 TRP A CA 1
ATOM 602 C C . TRP A 1 93 ? 64.948 8.776 -6.758 1.00 20.26 84 TRP A C 1
ATOM 603 O O . TRP A 1 93 ? 65.775 9.613 -7.135 1.00 19.86 84 TRP A O 1
ATOM 614 N N . LEU A 1 94 ? 64.684 8.571 -5.477 1.00 20.53 85 LEU A N 1
ATOM 615 C CA . LEU A 1 94 ? 65.406 9.295 -4.418 1.00 21.40 85 LEU A CA 1
ATOM 616 C C . LEU A 1 94 ? 66.903 8.940 -4.380 1.00 22.19 85 LEU A C 1
ATOM 617 O O . LEU A 1 94 ? 67.754 9.820 -4.212 1.00 21.24 85 LEU A O 1
ATOM 622 N N . THR A 1 95 ? 67.230 7.659 -4.531 1.00 21.92 86 THR A N 1
ATOM 623 C CA . THR A 1 95 ? 68.631 7.267 -4.601 1.00 23.47 86 THR A CA 1
ATOM 624 C C . THR A 1 95 ? 69.329 7.941 -5.767 1.00 23.51 86 THR A C 1
ATOM 625 O O . THR A 1 95 ? 70.438 8.383 -5.644 1.00 23.91 86 THR A O 1
ATOM 629 N N . ARG A 1 96 ? 68.669 8.004 -6.911 1.00 23.73 87 ARG A N 1
ATOM 630 C CA . ARG A 1 96 ? 69.255 8.603 -8.099 1.00 24.83 87 ARG A CA 1
ATOM 631 C C . ARG A 1 96 ? 69.421 10.135 -7.988 1.00 24.34 87 ARG A C 1
ATOM 632 O O . ARG A 1 96 ? 70.407 10.701 -8.473 1.00 24.28 87 ARG A O 1
ATOM 640 N N . LEU A 1 97 ? 68.449 10.801 -7.383 1.00 22.63 88 LEU A N 1
ATOM 641 C CA . LEU A 1 97 ? 68.334 12.253 -7.512 1.00 22.61 88 LEU A CA 1
ATOM 642 C C . LEU A 1 97 ? 68.764 13.041 -6.277 1.00 22.61 88 LEU A C 1
ATOM 643 O O . LEU A 1 97 ? 68.936 14.251 -6.377 1.00 23.26 88 LEU A O 1
ATOM 648 N N . CYS A 1 98 ? 68.915 12.397 -5.117 1.00 23.07 89 CYS A N 1
ATOM 649 C CA . CYS A 1 98 ? 69.204 13.142 -3.885 1.00 23.87 89 CYS A CA 1
ATOM 650 C C . CYS A 1 98 ? 70.651 13.039 -3.452 1.00 25.40 89 CYS A C 1
ATOM 651 O O . CYS A 1 98 ? 71.260 11.976 -3.526 1.00 26.34 89 CYS A O 1
ATOM 654 N N . ASP A 1 99 ? 71.212 14.151 -3.005 1.00 25.87 90 ASP A N 1
ATOM 655 C CA . ASP A 1 99 ? 72.440 14.084 -2.236 1.00 26.73 90 ASP A CA 1
ATOM 656 C C . ASP A 1 99 ? 72.235 14.897 -0.964 1.00 26.47 90 ASP A C 1
ATOM 657 O O . ASP A 1 99 ? 71.109 15.295 -0.652 1.00 24.27 90 ASP A O 1
ATOM 662 N N . GLU A 1 100 ? 73.311 15.150 -0.236 1.00 27.07 91 GLU A N 1
ATOM 663 C CA . GLU A 1 100 ? 73.196 15.856 1.027 1.00 28.82 91 GLU A CA 1
ATOM 664 C C . GLU A 1 100 ? 72.746 17.309 0.937 1.00 27.23 91 GLU A C 1
ATOM 665 O O . GLU A 1 100 ? 72.383 17.883 1.938 1.00 28.24 91 GLU A O 1
ATOM 671 N N . ARG A 1 101 ? 72.762 17.913 -0.243 1.00 26.27 92 ARG A N 1
ATOM 672 C CA . ARG A 1 101 ? 72.286 19.292 -0.386 1.00 25.11 92 ARG A CA 1
ATOM 673 C C . ARG A 1 101 ? 70.856 19.355 -0.911 1.00 23.24 92 ARG A C 1
ATOM 674 O O . ARG A 1 101 ? 70.287 20.433 -1.034 1.00 23.02 92 ARG A O 1
ATOM 676 N N . THR A 1 102 ? 70.278 18.212 -1.232 1.00 21.67 93 THR A N 1
ATOM 677 C CA . THR A 1 102 ? 68.897 18.175 -1.755 1.00 20.22 93 THR A CA 1
ATOM 678 C C . THR A 1 102 ? 67.910 18.384 -0.627 1.00 19.62 93 THR A C 1
ATOM 679 O O . THR A 1 102 ? 68.050 17.771 0.441 1.00 19.88 93 THR A O 1
ATOM 683 N N . VAL A 1 103 ? 66.921 19.246 -0.859 1.00 18.58 94 VAL A N 1
ATOM 684 C CA . VAL A 1 103 ? 65.773 19.365 0.037 1.00 17.79 94 VAL A CA 1
ATOM 685 C C . VAL A 1 103 ? 64.649 18.488 -0.531 1.00 17.18 94 VAL A C 1
ATOM 686 O O . VAL A 1 103 ? 64.271 18.635 -1.692 1.00 17.20 94 VAL A O 1
ATOM 690 N N . VAL A 1 104 ? 64.179 17.540 0.277 1.00 16.60 95 VAL A N 1
ATOM 691 C CA . VAL A 1 104 ? 63.130 16.583 -0.088 1.00 15.99 95 VAL A CA 1
ATOM 692 C C . VAL A 1 104 ? 61.826 16.939 0.622 1.00 15.46 95 VAL A C 1
ATOM 693 O O . VAL A 1 104 ? 61.744 16.824 1.845 1.00 15.79 95 VAL A O 1
ATOM 697 N N . ALA A 1 105 ? 60.833 17.398 -0.141 1.00 14.49 96 ALA A N 1
ATOM 698 C CA . ALA A 1 105 ? 59.509 17.754 0.407 1.00 14.40 96 ALA A CA 1
ATOM 699 C C . ALA A 1 105 ? 58.559 16.584 0.224 1.00 14.11 96 ALA A C 1
ATOM 700 O O . ALA A 1 105 ? 58.460 16.043 -0.869 1.00 14.41 96 ALA A O 1
ATOM 702 N N . VAL A 1 106 ? 57.888 16.168 1.303 1.00 13.61 97 VAL A N 1
ATOM 703 C CA . VAL A 1 106 ? 57.032 15.000 1.247 1.00 13.42 97 VAL A CA 1
ATOM 704 C C . VAL A 1 106 ? 55.594 15.459 1.386 1.00 12.94 97 VAL A C 1
ATOM 705 O O . VAL A 1 106 ? 55.147 15.842 2.469 1.00 12.92 97 VAL A O 1
ATOM 709 N N . LEU A 1 107 ? 54.889 15.451 0.261 1.00 12.94 98 LEU A N 1
ATOM 710 C CA . LEU A 1 107 ? 53.527 15.939 0.178 1.00 12.90 98 LEU A CA 1
ATOM 711 C C . LEU A 1 107 ? 52.609 14.720 0.255 1.00 13.20 98 LEU A C 1
ATOM 712 O O . LEU A 1 107 ? 52.126 14.196 -0.777 1.00 13.20 98 LEU A O 1
ATOM 717 N N . GLN A 1 108 ? 52.396 14.270 1.486 1.00 12.96 99 GLN A N 1
ATOM 718 C CA . GLN A 1 108 ? 51.561 13.113 1.759 1.00 13.12 99 GLN A CA 1
ATOM 719 C C . GLN A 1 108 ? 50.703 13.404 2.968 1.00 13.23 99 GLN A C 1
ATOM 720 O O . GLN A 1 108 ? 51.066 14.217 3.833 1.00 13.41 99 GLN A O 1
ATOM 726 N N . ASN A 1 109 ? 49.553 12.747 3.031 1.00 13.06 100 ASN A N 1
ATOM 727 C CA . ASN A 1 109 ? 48.732 12.786 4.230 1.00 13.47 100 ASN A CA 1
ATOM 728 C C . ASN A 1 109 ? 49.362 11.975 5.363 1.00 13.37 100 ASN A C 1
ATOM 729 O O . ASN A 1 109 ? 50.475 11.462 5.209 1.00 13.35 100 ASN A O 1
ATOM 734 N N . GLY A 1 110 ? 48.674 11.893 6.497 1.00 13.67 101 GLY A N 1
ATOM 735 C CA . GLY A 1 110 ? 49.186 11.219 7.684 1.00 13.98 101 GLY A CA 1
ATOM 736 C C . GLY A 1 110 ? 50.172 12.059 8.493 1.00 14.01 101 GLY A C 1
ATOM 737 O O . GLY A 1 110 ? 50.294 13.266 8.300 1.00 13.91 101 GLY A O 1
ATOM 738 N N . VAL A 1 111 ? 50.874 11.396 9.401 1.00 14.30 102 VAL A N 1
ATOM 739 C CA . VAL A 1 111 ? 51.771 12.037 10.358 1.00 14.63 102 VAL A CA 1
ATOM 740 C C . VAL A 1 111 ? 53.114 11.294 10.431 1.00 15.25 102 VAL A C 1
ATOM 741 O O . VAL A 1 111 ? 53.825 11.413 11.419 1.00 15.59 102 VAL A O 1
ATOM 745 N N . GLU A 1 112 ? 53.458 10.543 9.381 1.00 14.96 103 GLU A N 1
ATOM 746 C CA . GLU A 1 112 ? 54.615 9.663 9.397 1.00 15.58 103 GLU A CA 1
ATOM 747 C C . GLU A 1 112 ? 55.564 9.922 8.212 1.00 14.98 103 GLU A C 1
ATOM 748 O O . GLU A 1 112 ? 56.363 9.041 7.839 1.00 15.43 103 GLU A O 1
ATOM 754 N N . GLN A 1 113 ? 55.489 11.118 7.653 1.00 14.23 104 GLN A N 1
ATOM 755 C CA . GLN A 1 113 ? 56.259 11.497 6.440 1.00 13.87 104 GLN A CA 1
ATOM 756 C C . GLN A 1 113 ? 57.764 11.343 6.604 1.00 14.44 104 GLN A C 1
ATOM 757 O O . GLN A 1 113 ? 58.409 10.674 5.818 1.00 14.37 104 GLN A O 1
ATOM 763 N N . VAL A 1 114 ? 58.321 11.925 7.654 1.00 15.29 105 VAL A N 1
ATOM 764 C CA . VAL A 1 114 ? 59.778 11.932 7.827 1.00 16.02 105 VAL A CA 1
ATOM 765 C C . VAL A 1 114 ? 60.254 10.517 8.146 1.00 17.43 105 VAL A C 1
ATOM 766 O O . VAL A 1 114 ? 61.256 10.031 7.617 1.00 17.43 105 VAL A O 1
ATOM 770 N N . GLU A 1 115 ? 59.509 9.845 9.013 1.00 18.72 106 GLU A N 1
ATOM 771 C CA . GLU A 1 115 ? 59.864 8.512 9.430 1.00 20.63 106 GLU A CA 1
ATOM 772 C C . GLU A 1 115 ? 59.898 7.552 8.236 1.00 19.93 106 GLU A C 1
ATOM 773 O O . GLU A 1 115 ? 60.756 6.659 8.164 1.00 19.48 106 GLU A O 1
ATOM 779 N N . GLN A 1 116 ? 58.957 7.714 7.318 1.00 18.82 107 GLN A N 1
ATOM 780 C CA . GLN A 1 116 ? 58.848 6.832 6.172 1.00 19.17 107 GLN A CA 1
ATOM 781 C C . GLN A 1 116 ? 59.895 7.123 5.090 1.00 19.12 107 GLN A C 1
ATOM 782 O O . GLN A 1 116 ? 60.396 6.197 4.477 1.00 19.94 107 GLN A O 1
ATOM 788 N N . VAL A 1 117 ? 60.221 8.400 4.869 1.00 17.96 108 VAL A N 1
ATOM 789 C CA . VAL A 1 117 ? 61.010 8.806 3.720 1.00 17.88 108 VAL A CA 1
ATOM 790 C C . VAL A 1 117 ? 62.493 9.051 4.027 1.00 18.63 108 VAL A C 1
ATOM 791 O O . VAL A 1 117 ? 63.339 8.728 3.188 1.00 19.15 108 VAL A O 1
ATOM 795 N N . GLN A 1 118 ? 62.812 9.565 5.215 1.00 19.11 109 GLN A N 1
ATOM 796 C CA . GLN A 1 118 ? 64.207 9.869 5.581 1.00 20.61 109 GLN A CA 1
ATOM 797 C C . GLN A 1 118 ? 65.213 8.729 5.285 1.00 22.12 109 GLN A C 1
ATOM 798 O O . GLN A 1 118 ? 66.348 8.992 4.811 1.00 22.14 109 GLN A O 1
ATOM 804 N N . PRO A 1 119 ? 64.834 7.468 5.556 1.00 23.44 110 PRO A N 1
ATOM 805 C CA . PRO A 1 119 ? 65.821 6.413 5.254 1.00 25.12 110 PRO A CA 1
ATOM 806 C C . PRO A 1 119 ? 66.123 6.228 3.762 1.00 26.27 110 PRO A C 1
ATOM 807 O O . PRO A 1 119 ? 67.132 5.602 3.423 1.00 27.26 110 PRO A O 1
ATOM 811 N N . HIS A 1 120 ? 65.283 6.765 2.872 1.00 26.56 111 HIS A N 1
ATOM 812 C CA . HIS A 1 120 ? 65.545 6.703 1.420 1.00 27.93 111 HIS A CA 1
ATOM 813 C C . HIS A 1 120 ? 66.472 7.809 0.927 1.00 27.08 111 HIS A C 1
ATOM 814 O O . HIS A 1 120 ? 66.918 7.773 -0.220 1.00 26.08 111 HIS A O 1
ATOM 821 N N . CYS A 1 121 ? 66.714 8.800 1.779 1.00 25.67 112 CYS A N 1
ATOM 822 C CA . CYS A 1 121 ? 67.577 9.935 1.472 1.00 25.55 112 CYS A CA 1
ATOM 823 C C . CYS A 1 121 ? 68.252 10.352 2.770 1.00 25.35 112 CYS A C 1
ATOM 824 O O . CYS A 1 121 ? 68.050 11.459 3.279 1.00 24.16 112 CYS A O 1
ATOM 827 N N . PRO A 1 122 ? 69.080 9.455 3.309 1.00 26.44 113 PRO A N 1
ATOM 828 C CA . PRO A 1 122 ? 69.548 9.557 4.689 1.00 27.46 113 PRO A CA 1
ATOM 829 C C . PRO A 1 122 ? 70.338 10.791 5.025 1.00 27.90 113 PRO A C 1
ATOM 830 O O . PRO A 1 122 ? 70.352 11.174 6.185 1.00 29.78 113 PRO A O 1
ATOM 834 N N . SER A 1 123 ? 70.996 11.398 4.042 1.00 27.38 114 SER A N 1
ATOM 835 C CA . SER A 1 123 ? 71.749 12.630 4.275 1.00 28.57 114 SER A CA 1
ATOM 836 C C . SER A 1 123 ? 71.046 13.917 3.778 1.00 26.73 114 SER A C 1
ATOM 837 O O . SER A 1 123 ? 71.650 14.989 3.798 1.00 26.94 114 SER A O 1
ATOM 840 N N . SER A 1 124 ? 69.798 13.822 3.338 1.00 24.38 115 SER A N 1
ATOM 841 C CA . SER A 1 124 ? 69.060 14.993 2.852 1.00 23.20 115 SER A CA 1
ATOM 842 C C . SER A 1 124 ? 68.113 15.503 3.959 1.00 22.29 115 SER A C 1
ATOM 843 O O . SER A 1 124 ? 67.618 14.717 4.762 1.00 22.39 115 SER A O 1
ATOM 846 N N . ALA A 1 125 ? 67.846 16.804 3.972 1.00 21.67 116 ALA A N 1
ATOM 847 C CA . ALA A 1 125 ? 66.820 17.408 4.829 1.00 21.24 116 ALA A CA 1
ATOM 848 C C . ALA A 1 125 ? 65.436 17.108 4.272 1.00 20.06 116 ALA A C 1
ATOM 849 O O . ALA A 1 125 ? 65.157 17.401 3.110 1.00 19.82 116 ALA A O 1
ATOM 851 N N . VAL A 1 126 ? 64.572 16.532 5.099 1.00 19.39 117 VAL A N 1
ATOM 852 C CA . VAL A 1 126 ? 63.231 16.183 4.677 1.00 18.78 117 VAL A CA 1
ATOM 853 C C . VAL A 1 126 ? 62.267 17.204 5.259 1.00 18.72 117 VAL A C 1
ATOM 854 O O . VAL A 1 126 ? 62.336 17.525 6.453 1.00 20.38 117 VAL A O 1
ATOM 858 N N . VAL A 1 127 ? 61.411 17.746 4.407 1.00 16.90 118 VAL A N 1
ATOM 859 C CA . VAL A 1 127 ? 60.392 18.700 4.812 1.00 16.17 118 VAL A CA 1
ATOM 860 C C . VAL A 1 127 ? 59.028 18.029 4.654 1.00 15.27 118 VAL A C 1
ATOM 861 O O . VAL A 1 127 ? 58.542 17.870 3.544 1.00 14.83 118 VAL A O 1
ATOM 865 N N . PRO A 1 128 ? 58.389 17.641 5.768 1.00 14.86 119 PRO A N 1
ATOM 866 C CA . PRO A 1 128 ? 57.022 17.161 5.604 1.00 14.22 119 PRO A CA 1
ATOM 867 C C . PRO A 1 128 ? 56.097 18.325 5.248 1.00 14.15 119 PRO A C 1
ATOM 868 O O . PRO A 1 128 ? 56.295 19.447 5.769 1.00 14.08 119 PRO A O 1
ATOM 872 N N . ALA A 1 129 ? 55.105 18.059 4.382 1.00 13.65 120 ALA A N 1
ATOM 873 C CA . ALA A 1 129 ? 54.161 19.066 3.949 1.00 13.82 120 ALA A CA 1
ATOM 874 C C . ALA A 1 129 ? 52.721 18.561 4.008 1.00 13.87 120 ALA A C 1
ATOM 875 O O . ALA A 1 129 ? 52.369 17.553 3.373 1.00 14.09 120 ALA A O 1
ATOM 877 N N . ILE A 1 130 ? 51.908 19.246 4.795 1.00 14.30 121 ILE A N 1
ATOM 878 C CA . ILE A 1 130 ? 50.485 18.962 4.880 1.00 14.39 121 ILE A CA 1
ATOM 879 C C . ILE A 1 130 ? 49.813 19.730 3.763 1.00 14.28 121 ILE A C 1
ATOM 880 O O . ILE A 1 130 ? 49.960 20.938 3.676 1.00 14.92 121 ILE A O 1
ATOM 885 N N . VAL A 1 131 ? 49.076 19.045 2.913 1.00 13.57 122 VAL A N 1
ATOM 886 C CA . VAL A 1 131 ? 48.439 19.701 1.798 1.00 14.09 122 VAL A CA 1
ATOM 887 C C . VAL A 1 131 ? 46.933 19.728 2.020 1.00 14.05 122 VAL A C 1
ATOM 888 O O . VAL A 1 131 ? 46.319 18.675 2.286 1.00 13.16 122 VAL A O 1
ATOM 892 N N . TRP A 1 132 ? 46.357 20.933 1.950 1.00 13.98 123 TRP A N 1
ATOM 893 C CA . TRP A 1 132 ? 44.930 21.108 1.977 1.00 14.26 123 TRP A CA 1
ATOM 894 C C . TRP A 1 132 ? 44.473 21.482 0.582 1.00 15.26 123 TRP A C 1
ATOM 895 O O . TRP A 1 132 ? 44.673 22.621 0.150 1.00 15.71 123 TRP A O 1
ATOM 906 N N . CYS A 1 133 ? 43.890 20.528 -0.135 1.00 15.48 124 CYS A N 1
ATOM 907 C CA . CYS A 1 133 ? 43.349 20.821 -1.457 1.00 16.07 124 CYS A CA 1
ATOM 908 C C . CYS A 1 133 ? 42.369 19.732 -1.864 1.00 15.80 124 CYS A C 1
ATOM 909 O O . CYS A 1 133 ? 42.266 18.710 -1.200 1.00 15.57 124 CYS A O 1
ATOM 912 N N . SER A 1 134 ? 41.644 19.982 -2.952 1.00 15.01 125 SER A N 1
ATOM 913 C CA . SER A 1 134 ? 40.796 18.973 -3.567 1.00 15.93 125 SER A CA 1
ATOM 914 C C . SER A 1 134 ? 41.195 18.809 -5.043 1.00 15.26 125 SER A C 1
ATOM 915 O O . SER A 1 134 ? 40.766 19.577 -5.906 1.00 15.42 125 SER A O 1
ATOM 918 N N . ALA A 1 135 ? 42.036 17.814 -5.298 1.00 14.98 126 ALA A N 1
ATOM 919 C CA . ALA A 1 135 ? 42.547 17.485 -6.631 1.00 14.87 126 ALA A CA 1
ATOM 920 C C . ALA A 1 135 ? 42.218 16.047 -7.026 1.00 15.59 126 ALA A C 1
ATOM 921 O O . ALA A 1 135 ? 42.365 15.112 -6.229 1.00 14.51 126 ALA A O 1
ATOM 923 N N . GLU A 1 136 ? 41.757 15.868 -8.272 1.00 16.29 127 GLU A N 1
ATOM 924 C CA . GLU A 1 136 ? 41.269 14.568 -8.701 1.00 18.41 127 GLU A CA 1
ATOM 925 C C . GLU A 1 136 ? 41.566 14.382 -10.178 1.00 18.16 127 GLU A C 1
ATOM 926 O O . GLU A 1 136 ? 41.177 15.224 -10.979 1.00 17.34 127 GLU A O 1
ATOM 932 N N . THR A 1 137 ? 42.274 13.312 -10.517 1.00 16.73 128 THR A N 1
ATOM 933 C CA . THR A 1 137 ? 42.555 12.975 -11.913 1.00 17.10 128 THR A CA 1
ATOM 934 C C . THR A 1 137 ? 41.252 12.554 -12.608 1.00 17.76 128 THR A C 1
ATOM 935 O O . THR A 1 137 ? 40.501 11.726 -12.074 1.00 17.67 128 THR A O 1
ATOM 939 N N . GLN A 1 138 ? 41.002 13.106 -13.791 1.00 18.03 129 GLN A N 1
ATOM 940 C CA . GLN A 1 138 ? 39.774 12.833 -14.526 1.00 19.55 129 GLN A CA 1
ATOM 941 C C . GLN A 1 138 ? 40.027 11.727 -15.559 1.00 20.91 129 GLN A C 1
ATOM 942 O O . GLN A 1 138 ? 41.167 11.538 -16.000 1.00 19.98 129 GLN A O 1
ATOM 948 N N . PRO A 1 139 ? 38.973 11.020 -15.982 1.00 22.41 130 PRO A N 1
ATOM 949 C CA . PRO A 1 139 ? 39.145 9.987 -17.012 1.00 23.79 130 PRO A CA 1
ATOM 950 C C . PRO A 1 139 ? 39.832 10.484 -18.276 1.00 24.11 130 PRO A C 1
ATOM 951 O O . PRO A 1 139 ? 40.536 9.736 -18.937 1.00 23.82 130 PRO A O 1
ATOM 955 N N . GLN A 1 140 ? 39.628 11.756 -18.583 1.00 24.65 131 GLN A N 1
ATOM 956 C CA . GLN A 1 140 ? 40.160 12.364 -19.775 1.00 25.12 131 GLN A CA 1
ATOM 957 C C . GLN A 1 140 ? 41.655 12.633 -19.690 1.00 23.91 131 GLN A C 1
ATOM 958 O O . GLN A 1 140 ? 42.267 12.973 -20.708 1.00 23.46 131 GLN A O 1
ATOM 964 N N . GLY A 1 141 ? 42.243 12.489 -18.492 1.00 21.96 132 GLY A N 1
ATOM 965 C CA . GLY A 1 141 ? 43.699 12.573 -18.337 1.00 21.02 132 GLY A CA 1
ATOM 966 C C . GLY A 1 141 ? 44.222 13.779 -17.580 1.00 19.55 132 GLY A C 1
ATOM 967 O O . GLY A 1 141 ? 45.346 13.754 -17.074 1.00 21.81 132 GLY A O 1
ATOM 968 N N . TRP A 1 142 ? 43.407 14.816 -17.450 1.00 18.29 133 TRP A N 1
ATOM 969 C CA . TRP A 1 142 ? 43.777 16.036 -16.731 1.00 17.12 133 TRP A CA 1
ATOM 970 C C . TRP A 1 142 ? 43.319 15.980 -15.273 1.00 15.72 133 TRP A C 1
ATOM 971 O O . TRP A 1 142 ? 42.494 15.152 -14.894 1.00 15.60 133 TRP A O 1
ATOM 982 N N . VAL A 1 143 ? 43.931 16.811 -14.446 1.00 15.01 134 VAL A N 1
ATOM 983 C CA . VAL A 1 143 ? 43.634 16.886 -13.016 1.00 14.34 134 VAL A CA 1
ATOM 984 C C . VAL A 1 143 ? 42.731 18.079 -12.721 1.00 14.71 134 VAL A C 1
ATOM 985 O O . VAL A 1 143 ? 43.080 19.226 -13.064 1.00 14.67 134 VAL A O 1
ATOM 989 N N . ARG A 1 144 ? 41.632 17.824 -12.008 1.00 14.84 135 ARG A N 1
ATOM 990 C CA . ARG A 1 144 ? 40.700 18.859 -11.592 1.00 15.76 135 ARG A CA 1
ATOM 991 C C . ARG A 1 144 ? 41.050 19.373 -10.204 1.00 15.60 135 ARG A C 1
ATOM 992 O O . ARG A 1 144 ? 41.155 18.571 -9.263 1.00 15.96 135 ARG A O 1
ATOM 1000 N N . LEU A 1 145 ? 41.255 20.678 -10.071 1.00 15.41 136 LEU A N 1
ATOM 1001 C CA . LEU A 1 145 ? 41.492 21.290 -8.776 1.00 15.89 136 LEU A CA 1
ATOM 1002 C C . LEU A 1 145 ? 40.311 22.170 -8.414 1.00 16.72 136 LEU A C 1
ATOM 1003 O O . LEU A 1 145 ? 39.968 23.086 -9.161 1.00 15.84 136 LEU A O 1
ATOM 1008 N N . ARG A 1 146 ? 39.671 21.878 -7.286 1.00 17.36 137 ARG A N 1
ATOM 1009 C CA . ARG A 1 146 ? 38.523 22.680 -6.826 1.00 20.08 137 ARG A CA 1
ATOM 1010 C C . ARG A 1 146 ? 38.979 23.552 -5.664 1.00 22.28 137 ARG A C 1
ATOM 1011 O O . ARG A 1 146 ? 39.233 23.039 -4.586 1.00 22.06 137 ARG A O 1
ATOM 1019 N N . GLY A 1 147 ? 39.145 24.848 -5.906 1.00 25.38 138 GLY A N 1
ATOM 1020 C CA . GLY A 1 147 ? 39.680 25.786 -4.890 1.00 26.94 138 GLY A CA 1
ATOM 1021 C C . GLY A 1 147 ? 41.195 25.915 -4.911 1.00 28.30 138 GLY A C 1
ATOM 1022 O O . GLY A 1 147 ? 41.875 25.200 -5.637 1.00 30.28 138 GLY A O 1
ATOM 1023 N N . GLU A 1 148 ? 41.742 26.823 -4.106 1.00 29.34 139 GLU A N 1
ATOM 1024 C CA . GLU A 1 148 ? 43.186 27.006 -4.034 1.00 29.33 139 GLU A CA 1
ATOM 1025 C C . GLU A 1 148 ? 43.757 25.904 -3.147 1.00 26.84 139 GLU A C 1
ATOM 1026 O O . GLU A 1 148 ? 43.097 25.428 -2.248 1.00 28.90 139 GLU A O 1
ATOM 1028 N N . ALA A 1 149 ? 44.973 25.488 -3.437 1.00 25.08 140 ALA A N 1
ATOM 1029 C CA . ALA A 1 149 ? 45.687 24.589 -2.552 1.00 23.26 140 ALA A CA 1
ATOM 1030 C C . ALA A 1 149 ? 46.390 25.412 -1.472 1.00 23.00 140 ALA A C 1
ATOM 1031 O O . ALA A 1 149 ? 46.761 26.585 -1.688 1.00 22.90 140 ALA A O 1
ATOM 1033 N N . ALA A 1 150 ? 46.521 24.834 -0.289 1.00 20.51 141 ALA A N 1
ATOM 1034 C CA . ALA A 1 150 ? 47.296 25.464 0.768 1.00 19.74 141 ALA A CA 1
ATOM 1035 C C . ALA A 1 150 ? 48.210 24.400 1.372 1.00 18.50 141 ALA A C 1
ATOM 1036 O O . ALA A 1 150 ? 47.817 23.241 1.488 1.00 18.65 141 ALA A O 1
ATOM 1038 N N . LEU A 1 151 ? 49.440 24.771 1.704 1.00 17.75 142 LEU A N 1
ATOM 1039 C CA . LEU A 1 151 ? 50.379 23.837 2.321 1.00 17.17 142 LEU A CA 1
ATOM 1040 C C . LEU A 1 151 ? 50.815 24.338 3.679 1.00 15.82 142 LEU A C 1
ATOM 1041 O O . LEU A 1 151 ? 50.908 25.563 3.914 1.00 15.56 142 LEU A O 1
ATOM 1046 N N . VAL A 1 152 ? 51.095 23.393 4.572 1.00 14.62 143 VAL A N 1
ATOM 1047 C CA . VAL A 1 152 ? 51.679 23.706 5.867 1.00 14.30 143 VAL A CA 1
ATOM 1048 C C . VAL A 1 152 ? 52.959 22.904 5.976 1.00 14.16 143 VAL A C 1
ATOM 1049 O O . VAL A 1 152 ? 52.975 21.689 5.711 1.00 13.81 143 VAL A O 1
ATOM 1053 N N . VAL A 1 153 ? 54.038 23.588 6.325 1.00 14.29 144 VAL A N 1
ATOM 1054 C CA . VAL A 1 153 ? 55.331 22.957 6.569 1.00 14.41 144 VAL A CA 1
ATOM 1055 C C . VAL A 1 153 ? 55.843 23.402 7.939 1.00 14.87 144 VAL A C 1
ATOM 1056 O O . VAL A 1 153 ? 55.269 24.314 8.536 1.00 15.44 144 VAL A O 1
ATOM 1060 N N . PRO A 1 154 ? 56.921 22.773 8.444 1.00 15.23 145 PRO A N 1
ATOM 1061 C CA . PRO A 1 154 ? 57.508 23.249 9.703 1.00 16.00 145 PRO A CA 1
ATOM 1062 C C . PRO A 1 154 ? 58.260 24.584 9.573 1.00 17.14 145 PRO A C 1
ATOM 1063 O O . PRO A 1 154 ? 58.268 25.231 8.512 1.00 16.92 145 PRO A O 1
ATOM 1067 N N . THR A 1 155 ? 58.860 25.006 10.690 1.00 19.26 146 THR A N 1
ATOM 1068 C CA . THR A 1 155 ? 59.785 26.121 10.697 1.00 20.35 146 THR A CA 1
ATOM 1069 C C . THR A 1 155 ? 61.185 25.511 10.614 1.00 21.33 146 THR A C 1
ATOM 1070 O O . THR A 1 155 ? 61.337 24.314 10.761 1.00 23.68 146 THR A O 1
ATOM 1074 N N . GLY A 1 156 ? 62.198 26.318 10.359 1.00 21.13 147 GLY A N 1
ATOM 1075 C CA . GLY A 1 156 ? 63.570 25.803 10.232 1.00 20.95 147 GLY A CA 1
ATOM 1076 C C . GLY A 1 156 ? 64.073 25.983 8.808 1.00 20.45 147 GLY A C 1
ATOM 1077 O O . GLY A 1 156 ? 63.300 26.293 7.887 1.00 19.31 147 GLY A O 1
ATOM 1078 N N . PRO A 1 157 ? 65.383 25.825 8.616 1.00 20.72 148 PRO A N 1
ATOM 1079 C CA . PRO A 1 157 ? 65.978 26.308 7.370 1.00 20.32 148 PRO A CA 1
ATOM 1080 C C . PRO A 1 157 ? 65.452 25.611 6.116 1.00 19.21 148 PRO A C 1
ATOM 1081 O O . PRO A 1 157 ? 65.116 26.283 5.127 1.00 19.19 148 PRO A O 1
ATOM 1085 N N . ALA A 1 158 ? 65.405 24.277 6.140 1.00 18.24 149 ALA A N 1
ATOM 1086 C CA . ALA A 1 158 ? 65.007 23.556 4.946 1.00 17.68 149 ALA A CA 1
ATOM 1087 C C . ALA A 1 158 ? 63.543 23.871 4.598 1.00 17.11 149 ALA A C 1
ATOM 1088 O O . ALA A 1 158 ? 63.213 24.126 3.438 1.00 16.57 149 ALA A O 1
ATOM 1090 N N . ALA A 1 159 ? 62.691 23.893 5.622 1.00 16.81 150 ALA A N 1
ATOM 1091 C CA . ALA A 1 159 ? 61.275 24.169 5.442 1.00 16.86 150 ALA A CA 1
ATOM 1092 C C . ALA A 1 159 ? 61.028 25.594 4.932 1.00 17.39 150 ALA A C 1
ATOM 1093 O O . ALA A 1 159 ? 60.190 25.810 4.035 1.00 16.30 150 ALA A O 1
ATOM 1095 N N . GLU A 1 160 ? 61.812 26.541 5.451 1.00 18.34 151 GLU A N 1
ATOM 1096 C CA . GLU A 1 160 ? 61.699 27.918 5.020 1.00 19.78 151 GLU A CA 1
ATOM 1097 C C . GLU A 1 160 ? 62.197 28.107 3.587 1.00 19.34 151 GLU A C 1
ATOM 1098 O O . GLU A 1 160 ? 61.626 28.913 2.836 1.00 18.21 151 GLU A O 1
ATOM 1104 N N . GLN A 1 161 ? 63.227 27.354 3.184 1.00 19.22 152 GLN A N 1
ATOM 1105 C CA . GLN A 1 161 ? 63.686 27.418 1.788 1.00 20.43 152 GLN A CA 1
ATOM 1106 C C . GLN A 1 161 ? 62.590 26.910 0.824 1.00 18.91 152 GLN A C 1
ATOM 1107 O O . GLN A 1 161 ? 62.274 27.557 -0.218 1.00 19.31 152 GLN A O 1
ATOM 1113 N N . PHE A 1 162 ? 62.009 25.765 1.171 1.00 17.16 153 PHE A N 1
ATOM 1114 C CA . PHE A 1 162 ? 60.923 25.190 0.408 1.00 16.21 153 PHE A CA 1
ATOM 1115 C C . PHE A 1 162 ? 59.706 26.115 0.350 1.00 15.47 153 PHE A C 1
ATOM 1116 O O . PHE A 1 162 ? 59.116 26.292 -0.749 1.00 14.50 153 PHE A O 1
ATOM 1124 N N . ALA A 1 163 ? 59.348 26.728 1.484 1.00 14.80 154 ALA A N 1
ATOM 1125 C CA . ALA A 1 163 ? 58.222 27.678 1.509 1.00 14.77 154 ALA A CA 1
ATOM 1126 C C . ALA A 1 163 ? 58.536 28.878 0.616 1.00 14.94 154 ALA A C 1
ATOM 1127 O O . ALA A 1 163 ? 57.665 29.374 -0.102 1.00 15.23 154 ALA A O 1
ATOM 1129 N N . GLY A 1 164 ? 59.781 29.369 0.658 1.00 15.11 155 GLY A N 1
ATOM 1130 C CA . GLY A 1 164 ? 60.169 30.465 -0.237 1.00 15.20 155 GLY A CA 1
ATOM 1131 C C . GLY A 1 164 ? 59.952 30.142 -1.707 1.00 15.06 155 GLY A C 1
ATOM 1132 O O . GLY A 1 164 ? 59.458 30.977 -2.492 1.00 14.71 155 GLY A O 1
ATOM 1133 N N . LEU A 1 165 ? 60.364 28.936 -2.100 1.00 14.97 156 LEU A N 1
ATOM 1134 C CA . LEU A 1 165 ? 60.219 28.510 -3.468 1.00 15.54 156 LEU A CA 1
ATOM 1135 C C . LEU A 1 165 ? 58.731 28.500 -3.884 1.00 15.53 156 LEU A C 1
ATOM 1136 O O . LEU A 1 165 ? 58.351 29.003 -4.955 1.00 15.17 156 LEU A O 1
ATOM 1141 N N . LEU A 1 166 ? 57.884 27.905 -3.047 1.00 15.72 157 LEU A N 1
ATOM 1142 C CA . LEU A 1 166 ? 56.478 27.808 -3.403 1.00 16.26 157 LEU A CA 1
ATOM 1143 C C . LEU A 1 166 ? 55.782 29.166 -3.327 1.00 15.89 157 LEU A C 1
ATOM 1144 O O . LEU A 1 166 ? 54.968 29.486 -4.199 1.00 15.70 157 LEU A O 1
ATOM 1149 N N . ARG A 1 167 ? 56.094 29.965 -2.306 1.00 15.81 158 ARG A N 1
ATOM 1150 C CA . ARG A 1 167 ? 55.477 31.286 -2.188 1.00 16.19 158 ARG A CA 1
ATOM 1151 C C . ARG A 1 167 ? 55.884 32.199 -3.338 1.00 16.40 158 ARG A C 1
ATOM 1152 O O . ARG A 1 167 ? 55.063 32.954 -3.864 1.00 15.92 158 ARG A O 1
ATOM 1160 N N . GLY A 1 168 ? 57.139 32.084 -3.748 1.00 16.68 159 GLY A N 1
ATOM 1161 C CA . GLY A 1 168 ? 57.650 32.798 -4.897 1.00 17.12 159 GLY A CA 1
ATOM 1162 C C . GLY A 1 168 ? 56.912 32.456 -6.162 1.00 17.77 159 GLY A C 1
ATOM 1163 O O . GLY A 1 168 ? 56.859 33.276 -7.087 1.00 17.71 159 GLY A O 1
ATOM 1164 N N . ALA A 1 169 ? 56.354 31.247 -6.221 1.00 18.12 160 ALA A N 1
ATOM 1165 C CA . ALA A 1 169 ? 55.585 30.821 -7.378 1.00 19.12 160 ALA A CA 1
ATOM 1166 C C . ALA A 1 169 ? 54.069 31.039 -7.221 1.00 20.20 160 ALA A C 1
ATOM 1167 O O . ALA A 1 169 ? 53.283 30.591 -8.070 1.00 23.33 160 ALA A O 1
ATOM 1169 N N . GLY A 1 170 ? 53.662 31.686 -6.139 1.00 20.22 161 GLY A N 1
ATOM 1170 C CA . GLY A 1 170 ? 52.277 32.079 -5.936 1.00 20.48 161 GLY A CA 1
ATOM 1171 C C . GLY A 1 170 ? 51.478 31.170 -5.004 1.00 20.78 161 GLY A C 1
ATOM 1172 O O . GLY A 1 170 ? 50.294 31.387 -4.822 1.00 21.79 161 GLY A O 1
ATOM 1173 N N . ALA A 1 171 ? 52.112 30.176 -4.386 1.00 20.42 162 ALA A N 1
ATOM 1174 C CA . ALA A 1 171 ? 51.388 29.245 -3.508 1.00 20.21 162 ALA A CA 1
ATOM 1175 C C . ALA A 1 171 ? 51.129 29.838 -2.136 1.00 20.23 162 ALA A C 1
ATOM 1176 O O . ALA A 1 171 ? 51.873 30.671 -1.643 1.00 19.88 162 ALA A O 1
ATOM 1178 N N . THR A 1 172 ? 50.081 29.342 -1.494 1.00 19.33 163 THR A N 1
ATOM 1179 C CA . THR A 1 172 ? 49.800 29.668 -0.099 1.00 19.29 163 THR A CA 1
ATOM 1180 C C . THR A 1 172 ? 50.474 28.635 0.808 1.00 18.19 163 THR A C 1
ATOM 1181 O O . THR A 1 172 ? 50.138 27.458 0.770 1.00 17.79 163 THR A O 1
ATOM 1185 N N . VAL A 1 173 ? 51.412 29.084 1.627 1.00 18.07 164 VAL A N 1
ATOM 1186 C CA . VAL A 1 173 ? 52.169 28.200 2.487 1.00 18.09 164 VAL A CA 1
ATOM 1187 C C . VAL A 1 173 ? 52.259 28.818 3.863 1.00 18.96 164 VAL A C 1
ATOM 1188 O O . VAL A 1 173 ? 52.516 30.025 4.006 1.00 19.82 164 VAL A O 1
ATOM 1192 N N A ASP A 1 174 ? 52.081 27.982 4.878 0.50 18.82 165 ASP A N 1
ATOM 1193 N N B ASP A 1 174 ? 52.054 28.003 4.885 0.50 19.38 165 ASP A N 1
ATOM 1194 C CA A ASP A 1 174 ? 52.228 28.375 6.265 0.50 20.08 165 ASP A CA 1
ATOM 1195 C CA B ASP A 1 174 ? 52.273 28.444 6.242 0.50 20.96 165 ASP A CA 1
ATOM 1196 C C A ASP A 1 174 ? 53.424 27.626 6.844 0.50 19.56 165 ASP A C 1
ATOM 1197 C C B ASP A 1 174 ? 53.419 27.644 6.841 0.50 20.04 165 ASP A C 1
ATOM 1198 O O A ASP A 1 174 ? 53.554 26.417 6.641 0.50 19.06 165 ASP A O 1
ATOM 1199 O O B ASP A 1 174 ? 53.510 26.430 6.648 0.50 19.49 165 ASP A O 1
ATOM 1208 N N . CYS A 1 175 ? 54.304 28.337 7.544 1.00 19.38 166 CYS A N 1
ATOM 1209 C CA . CYS A 1 175 ? 55.398 27.708 8.270 1.00 19.53 166 CYS A CA 1
ATOM 1210 C C . CYS A 1 175 ? 54.985 27.690 9.742 1.00 20.21 166 CYS A C 1
ATOM 1211 O O . CYS A 1 175 ? 55.008 28.736 10.416 1.00 20.45 166 CYS A O 1
ATOM 1214 N N . ASP A 1 176 ? 54.649 26.507 10.242 1.00 19.13 167 ASP A N 1
ATOM 1215 C CA . ASP A 1 176 ? 54.054 26.358 11.579 1.00 19.20 167 ASP A CA 1
ATOM 1216 C C . ASP A 1 176 ? 55.081 25.850 12.593 1.00 19.19 167 ASP A C 1
ATOM 1217 O O . ASP A 1 176 ? 55.640 24.768 12.417 1.00 18.25 167 ASP A O 1
ATOM 1222 N N . PRO A 1 177 ? 55.317 26.624 13.679 1.00 20.24 168 PRO A N 1
ATOM 1223 C CA . PRO A 1 177 ? 56.245 26.184 14.721 1.00 20.69 168 PRO A CA 1
ATOM 1224 C C . PRO A 1 177 ? 55.732 25.004 15.534 1.00 20.65 168 PRO A C 1
ATOM 1225 O O . PRO A 1 177 ? 56.500 24.424 16.262 1.00 20.87 168 PRO A O 1
ATOM 1229 N N . ASP A 1 178 ? 54.460 24.635 15.381 1.00 19.74 169 ASP A N 1
ATOM 1230 C CA . ASP A 1 178 ? 53.923 23.413 15.998 1.00 19.29 169 ASP A CA 1
ATOM 1231 C C . ASP A 1 178 ? 53.375 22.516 14.886 1.00 18.39 169 ASP A C 1
ATOM 1232 O O . ASP A 1 178 ? 52.161 22.383 14.698 1.00 17.77 169 ASP A O 1
ATOM 1237 N N . PHE A 1 179 ? 54.288 21.923 14.137 1.00 17.80 170 PHE A N 1
ATOM 1238 C CA . PHE A 1 179 ? 53.896 21.105 12.989 1.00 16.93 170 PHE A CA 1
ATOM 1239 C C . PHE A 1 179 ? 53.120 19.857 13.431 1.00 16.58 170 PHE A C 1
ATOM 1240 O O . PHE A 1 179 ? 52.215 19.392 12.734 1.00 15.68 170 PHE A O 1
ATOM 1248 N N . THR A 1 180 ? 53.468 19.303 14.587 1.00 16.66 171 THR A N 1
ATOM 1249 C CA . THR A 1 180 ? 52.734 18.127 15.088 1.00 16.52 171 THR A CA 1
ATOM 1250 C C . THR A 1 180 ? 51.245 18.394 15.143 1.00 15.71 171 THR A C 1
ATOM 1251 O O . THR A 1 180 ? 50.448 17.580 14.659 1.00 15.12 171 THR A O 1
ATOM 1255 N N . THR A 1 181 ? 50.868 19.541 15.682 1.00 15.19 172 THR A N 1
ATOM 1256 C CA . THR A 1 181 ? 49.455 19.899 15.739 1.00 14.90 172 THR A CA 1
ATOM 1257 C C . THR A 1 181 ? 48.838 20.070 14.362 1.00 14.32 172 THR A C 1
ATOM 1258 O O . THR A 1 181 ? 47.747 19.545 14.111 1.00 14.47 172 THR A O 1
ATOM 1262 N N . ALA A 1 182 ? 49.522 20.780 13.461 1.00 14.01 173 ALA A N 1
ATOM 1263 C CA . ALA A 1 182 ? 49.023 20.942 12.078 1.00 13.63 173 ALA A CA 1
ATOM 1264 C C . ALA A 1 182 ? 48.789 19.601 11.371 1.00 13.35 173 ALA A C 1
ATOM 1265 O O . ALA A 1 182 ? 47.772 19.418 10.671 1.00 13.42 173 ALA A O 1
ATOM 1267 N N . ALA A 1 183 ? 49.716 18.660 11.547 1.00 13.29 174 ALA A N 1
ATOM 1268 C CA . ALA A 1 183 ? 49.609 17.346 10.895 1.00 13.36 174 ALA A CA 1
ATOM 1269 C C . ALA A 1 183 ? 48.431 16.525 11.425 1.00 13.42 174 ALA A C 1
ATOM 1270 O O . ALA A 1 183 ? 47.651 15.953 10.660 1.00 12.98 174 ALA A O 1
ATOM 1272 N N . TRP A 1 184 ? 48.265 16.524 12.733 1.00 13.67 175 TRP A N 1
ATOM 1273 C CA . TRP A 1 184 ? 47.113 15.838 13.332 1.00 13.72 175 TRP A CA 1
ATOM 1274 C C . TRP A 1 184 ? 45.778 16.502 13.003 1.00 13.63 175 TRP A C 1
ATOM 1275 O O . TRP A 1 184 ? 44.771 15.794 12.858 1.00 13.12 175 TRP A O 1
ATOM 1286 N N . ARG A 1 185 ? 45.761 17.830 12.847 1.00 13.98 176 ARG A N 1
ATOM 1287 C CA . ARG A 1 185 ? 44.542 18.551 12.469 1.00 14.51 176 ARG A CA 1
ATOM 1288 C C . ARG A 1 185 ? 44.022 18.009 11.121 1.00 13.63 176 ARG A C 1
ATOM 1289 O O . ARG A 1 185 ? 42.841 17.653 10.961 1.00 12.79 176 ARG A O 1
ATOM 1297 N N . LYS A 1 186 ? 44.918 17.949 10.132 1.00 12.88 177 LYS A N 1
ATOM 1298 C CA . LYS A 1 186 ? 44.571 17.373 8.846 1.00 12.61 177 LYS A CA 1
ATOM 1299 C C . LYS A 1 186 ? 44.203 15.901 8.941 1.00 12.19 177 LYS A C 1
ATOM 1300 O O . LYS A 1 186 ? 43.247 15.453 8.293 1.00 11.91 177 LYS A O 1
ATOM 1306 N N . LEU A 1 187 ? 44.920 15.154 9.777 1.00 12.21 178 LEU A N 1
ATOM 1307 C CA . LEU A 1 187 ? 44.624 13.721 9.927 1.00 12.37 178 LEU A CA 1
ATOM 1308 C C . LEU A 1 187 ? 43.230 13.464 10.516 1.00 12.78 178 LEU A C 1
ATOM 1309 O O . LEU A 1 187 ? 42.553 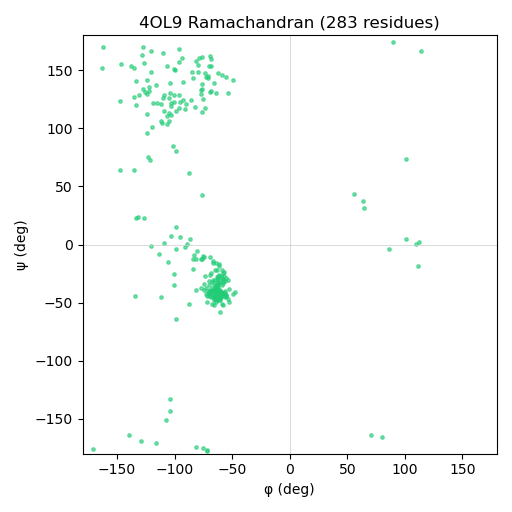12.500 10.101 1.00 12.66 178 LEU A O 1
ATOM 1314 N N . LEU A 1 188 ? 42.752 14.319 11.420 1.00 12.94 179 LEU A N 1
ATOM 1315 C CA . LEU A 1 188 ? 41.367 14.144 11.905 1.00 13.23 179 LEU A CA 1
ATOM 1316 C C . LEU A 1 188 ? 40.360 14.189 10.734 1.00 13.14 179 LEU A C 1
ATOM 1317 O O . LEU A 1 188 ? 39.402 13.389 10.683 1.00 12.61 179 LEU A O 1
ATOM 1322 N N . VAL A 1 189 ? 40.587 15.112 9.803 1.00 13.09 180 VAL A N 1
ATOM 1323 C CA . VAL A 1 189 ? 39.711 15.266 8.613 1.00 13.21 180 VAL A CA 1
ATOM 1324 C C . VAL A 1 189 ? 39.831 14.058 7.702 1.00 12.87 180 VAL A C 1
ATOM 1325 O O . VAL A 1 189 ? 38.822 13.415 7.324 1.00 12.49 180 VAL A O 1
ATOM 1329 N N . ASN A 1 190 ? 41.069 13.705 7.357 1.00 12.91 181 ASN A N 1
ATOM 1330 C CA . ASN A 1 190 ? 41.321 12.572 6.468 1.00 13.20 181 ASN A CA 1
ATOM 1331 C C . ASN A 1 190 ? 40.868 11.215 7.012 1.00 12.82 181 ASN A C 1
ATOM 1332 O O . ASN A 1 190 ? 40.347 10.384 6.246 1.00 12.52 181 ASN A O 1
ATOM 1337 N N . ALA A 1 191 ? 41.034 10.999 8.320 1.00 12.38 182 ALA A N 1
ATOM 1338 C CA . ALA A 1 191 ? 40.572 9.769 8.951 1.00 12.35 182 ALA A CA 1
ATOM 1339 C C . ALA A 1 191 ? 39.051 9.661 8.784 1.00 12.62 182 ALA A C 1
ATOM 1340 O O . ALA A 1 191 ? 38.537 8.596 8.372 1.00 12.10 182 ALA A O 1
ATOM 1342 N N . LEU A 1 192 ? 38.331 10.755 9.089 1.00 12.41 183 LEU A N 1
ATOM 1343 C CA . LEU A 1 192 ? 36.879 10.741 9.013 1.00 13.04 183 LEU A CA 1
ATOM 1344 C C . LEU A 1 192 ? 36.411 10.467 7.579 1.00 12.96 183 LEU A C 1
ATOM 1345 O O . LEU A 1 192 ? 35.478 9.712 7.347 1.00 13.10 183 LEU A O 1
ATOM 1350 N N . ALA A 1 193 ? 37.127 11.027 6.621 1.00 13.41 184 ALA A N 1
ATOM 1351 C CA . ALA A 1 193 ? 36.807 10.866 5.215 1.00 13.86 184 ALA A CA 1
ATOM 1352 C C . ALA A 1 193 ? 36.864 9.384 4.746 1.00 14.08 184 ALA A C 1
ATOM 1353 O O . ALA A 1 193 ? 36.292 9.026 3.705 1.00 14.24 184 ALA A O 1
ATOM 1355 N N . GLY A 1 194 ? 37.509 8.524 5.533 1.00 14.15 185 GLY A N 1
ATOM 1356 C CA . GLY A 1 194 ? 37.471 7.079 5.333 1.00 14.33 185 GLY A CA 1
ATOM 1357 C C . GLY A 1 194 ? 36.075 6.453 5.284 1.00 14.21 185 GLY A C 1
ATOM 1358 O O . GLY A 1 194 ? 35.895 5.383 4.669 1.00 14.23 185 GLY A O 1
ATOM 1359 N N . PHE A 1 195 ? 35.110 7.069 5.978 1.00 13.87 186 PHE A N 1
ATOM 1360 C CA . PHE A 1 195 ? 33.710 6.633 5.925 1.00 13.59 186 PHE A CA 1
ATOM 1361 C C . PHE A 1 195 ? 33.257 6.561 4.462 1.00 13.62 186 PHE A C 1
ATOM 1362 O O . PHE A 1 195 ? 32.503 5.667 4.099 1.00 13.24 186 PHE A O 1
ATOM 1370 N N . MET A 1 196 ? 33.710 7.510 3.641 1.00 13.62 187 MET A N 1
ATOM 1371 C CA . MET A 1 196 ? 33.309 7.577 2.218 1.00 14.08 187 MET A CA 1
ATOM 1372 C C . MET A 1 196 ? 33.746 6.327 1.430 1.00 13.98 187 MET A C 1
ATOM 1373 O O . MET A 1 196 ? 33.064 5.884 0.492 1.00 12.85 187 MET A O 1
ATOM 1378 N N . VAL A 1 197 ? 34.880 5.765 1.837 1.00 13.53 188 VAL A N 1
ATOM 1379 C CA . VAL A 1 197 ? 35.429 4.587 1.184 1.00 13.95 188 VAL A CA 1
ATOM 1380 C C . VAL A 1 197 ? 34.563 3.349 1.473 1.00 13.90 188 VAL A C 1
ATOM 1381 O O . VAL A 1 197 ? 34.326 2.523 0.572 1.00 14.15 188 VAL A O 1
ATOM 1385 N N . LEU A 1 198 ? 34.080 3.230 2.708 1.00 13.06 189 LEU A N 1
ATOM 1386 C CA . LEU A 1 198 ? 33.242 2.099 3.081 1.00 13.32 189 LEU A CA 1
ATOM 1387 C C . LEU A 1 198 ? 31.825 2.220 2.499 1.00 13.25 189 LEU A C 1
ATOM 1388 O O . LEU A 1 198 ? 31.280 1.232 2.032 1.00 14.19 189 LEU A O 1
ATOM 1393 N N . SER A 1 199 ? 31.256 3.423 2.478 1.00 12.73 190 SER A N 1
ATOM 1394 C CA . SER A 1 199 ? 29.891 3.632 1.967 1.00 12.85 190 SER A CA 1
ATOM 1395 C C . SER A 1 199 ? 29.854 3.789 0.456 1.00 12.88 190 SER A C 1
ATOM 1396 O O . SER A 1 199 ? 28.810 3.600 -0.150 1.00 13.01 190 SER A O 1
ATOM 1399 N N . GLY A 1 200 ? 31.001 4.146 -0.135 1.00 12.99 191 GLY A N 1
ATOM 1400 C CA . GLY A 1 200 ? 31.081 4.481 -1.544 1.00 13.38 191 GLY A CA 1
ATOM 1401 C C . GLY A 1 200 ? 30.269 5.724 -1.891 1.00 13.91 191 GLY A C 1
ATOM 1402 O O . GLY A 1 200 ? 29.626 5.775 -2.935 1.00 13.96 191 GLY A O 1
ATOM 1403 N N . ARG A 1 201 ? 30.260 6.703 -0.990 1.00 13.64 192 ARG A N 1
ATOM 1404 C CA . ARG A 1 201 ? 29.538 7.945 -1.216 1.00 14.11 192 ARG A CA 1
ATOM 1405 C C . ARG A 1 201 ? 30.457 9.127 -1.021 1.00 14.31 192 ARG A C 1
ATOM 1406 O O . ARG A 1 201 ? 31.430 9.047 -0.272 1.00 13.71 192 ARG A O 1
ATOM 1414 N N . ARG A 1 202 ? 30.097 10.235 -1.655 1.00 15.04 193 ARG A N 1
ATOM 1415 C CA . ARG A 1 202 ? 30.826 11.485 -1.517 1.00 15.98 193 ARG A CA 1
ATOM 1416 C C . ARG A 1 202 ? 30.416 12.258 -0.223 1.00 15.44 193 ARG A C 1
ATOM 1417 O O . ARG A 1 202 ? 29.610 11.769 0.587 1.00 14.93 193 ARG A O 1
ATOM 1425 N N . SER A 1 203 ? 30.939 13.468 -0.055 1.00 14.76 194 SER A N 1
ATOM 1426 C CA . SER A 1 203 ? 30.808 14.200 1.221 1.00 15.20 194 SER A CA 1
ATOM 1427 C C . SER A 1 203 ? 29.386 14.462 1.725 1.00 14.31 194 SER A C 1
ATOM 1428 O O . SER A 1 203 ? 29.181 14.593 2.934 1.00 14.02 194 SER A O 1
ATOM 1431 N N . ALA A 1 204 ? 28.395 14.499 0.850 1.00 13.73 195 ALA A N 1
ATOM 1432 C CA . ALA A 1 204 ? 27.064 14.750 1.337 1.00 14.11 195 ALA A CA 1
ATOM 1433 C C . ALA A 1 204 ? 26.522 13.654 2.264 1.00 13.80 195 ALA A C 1
ATOM 1434 O O . ALA A 1 204 ? 25.561 13.919 3.006 1.00 14.29 195 ALA A O 1
ATOM 1436 N N . MET A 1 205 ? 27.137 12.463 2.294 1.00 13.28 196 MET A N 1
ATOM 1437 C CA . MET A 1 205 ? 26.720 11.424 3.256 1.00 13.29 196 MET A CA 1
ATOM 1438 C C . MET A 1 205 ? 26.794 11.892 4.706 1.00 12.94 196 MET A C 1
ATOM 1439 O O . MET A 1 205 ? 26.022 11.422 5.548 1.00 12.72 196 MET A O 1
ATOM 1444 N N . PHE A 1 206 ? 27.671 12.853 4.997 1.00 12.82 197 PHE A N 1
ATOM 1445 C CA . PHE A 1 206 ? 27.848 13.339 6.352 1.00 12.93 197 PHE A CA 1
ATOM 1446 C C . PHE A 1 206 ? 26.695 14.266 6.793 1.00 13.27 197 PHE A C 1
ATOM 1447 O O . PHE A 1 206 ? 26.588 14.607 7.973 1.00 12.83 197 PHE A O 1
ATOM 1455 N N . ARG A 1 207 ? 25.831 14.648 5.842 1.00 13.60 198 ARG A N 1
ATOM 1456 C CA . ARG A 1 207 ? 24.657 15.454 6.128 1.00 14.20 198 ARG A CA 1
ATOM 1457 C C . ARG A 1 207 ? 23.522 14.634 6.778 1.00 14.98 198 ARG A C 1
ATOM 1458 O O . ARG A 1 207 ? 22.576 15.216 7.300 1.00 15.72 198 ARG A O 1
ATOM 1466 N N . ARG A 1 208 ? 23.629 13.310 6.771 1.00 14.68 199 ARG A N 1
ATOM 1467 C CA . ARG A 1 208 ? 22.675 12.449 7.452 1.00 15.30 199 ARG A CA 1
ATOM 1468 C C . ARG A 1 208 ? 22.893 12.558 8.971 1.00 15.61 199 ARG A C 1
ATOM 1469 O O . ARG A 1 208 ? 24.033 12.662 9.425 1.00 15.00 199 ARG A O 1
ATOM 1477 N N . ASP A 1 209 ? 21.817 12.508 9.742 1.00 16.53 200 ASP A N 1
ATOM 1478 C CA . ASP A 1 209 ? 21.916 12.587 11.201 1.00 17.31 200 ASP A CA 1
ATOM 1479 C C . ASP A 1 209 ? 22.704 11.417 11.771 1.00 16.09 200 ASP A C 1
ATOM 1480 O O . ASP A 1 209 ? 23.550 11.602 12.651 1.00 15.67 200 ASP A O 1
ATOM 1485 N N . ASP A 1 210 ? 22.437 10.219 11.267 1.00 15.35 201 ASP A N 1
ATOM 1486 C CA . ASP A 1 210 ? 23.064 9.015 11.821 1.00 15.01 201 ASP A CA 1
ATOM 1487 C C . ASP A 1 210 ? 24.573 9.007 11.570 1.00 14.08 201 ASP A C 1
ATOM 1488 O O . ASP A 1 210 ? 25.381 8.755 12.488 1.00 13.88 201 ASP A O 1
ATOM 1493 N N . VAL A 1 211 ? 24.958 9.337 10.350 1.00 13.44 202 VAL A N 1
ATOM 1494 C CA . VAL A 1 211 ? 26.383 9.444 10.029 1.00 13.09 202 VAL A CA 1
ATOM 1495 C C . VAL A 1 211 ? 27.091 10.549 10.817 1.00 12.98 202 VAL A C 1
ATOM 1496 O O . VAL A 1 211 ? 28.212 10.350 11.317 1.00 12.61 202 VAL A O 1
ATOM 1500 N N . ALA A 1 212 ? 26.441 11.705 10.933 1.00 13.05 203 ALA A N 1
ATOM 1501 C CA . ALA A 1 212 ? 27.053 12.819 11.650 1.00 13.00 203 ALA A CA 1
ATOM 1502 C C . ALA A 1 212 ? 27.264 12.466 13.144 1.00 13.15 203 ALA A C 1
ATOM 1503 O O . ALA A 1 212 ? 28.301 12.810 13.727 1.00 13.33 203 ALA A O 1
ATOM 1505 N N . ALA A 1 213 ? 26.327 11.762 13.754 1.00 13.32 204 ALA A N 1
ATOM 1506 C CA . ALA A 1 213 ? 26.462 11.346 15.153 1.00 13.77 204 ALA A CA 1
ATOM 1507 C C . ALA A 1 213 ? 27.637 10.394 15.329 1.00 13.64 204 ALA A C 1
ATOM 1508 O O . ALA A 1 213 ? 28.483 10.577 16.231 1.00 13.28 204 ALA A O 1
ATOM 1510 N N . LEU A 1 214 ? 27.682 9.375 14.485 1.00 13.27 205 LEU A N 1
ATOM 1511 C CA . LEU A 1 214 ? 28.809 8.469 14.456 1.00 13.30 205 LEU A CA 1
ATOM 1512 C C . LEU A 1 214 ? 30.148 9.204 14.216 1.00 12.96 205 LEU A C 1
ATOM 1513 O O . LEU A 1 214 ? 31.192 8.873 14.876 1.00 13.04 205 LEU A O 1
ATOM 1518 N N . SER A 1 215 ? 30.115 10.178 13.299 1.00 12.63 206 SER A N 1
ATOM 1519 C CA . SER A 1 215 ? 31.305 10.951 12.940 1.00 12.63 206 SER A CA 1
ATOM 1520 C C . SER A 1 215 ? 31.856 11.678 14.151 1.00 13.33 206 SER A C 1
ATOM 1521 O O . SER A 1 215 ? 33.063 11.689 14.367 1.00 12.70 206 SER A O 1
ATOM 1524 N N . ARG A 1 216 ? 30.985 12.295 14.952 1.00 14.01 207 ARG A N 1
ATOM 1525 C CA . ARG A 1 216 ? 31.486 13.053 16.098 1.00 14.74 207 ARG A CA 1
ATOM 1526 C C . ARG A 1 216 ? 32.164 12.114 17.098 1.00 14.47 207 ARG A C 1
ATOM 1527 O O . ARG A 1 216 ? 33.198 12.466 17.650 1.00 14.52 207 ARG A O 1
ATOM 1535 N N A ARG A 1 217 ? 31.586 10.935 17.305 0.50 14.32 208 ARG A N 1
ATOM 1536 N N B ARG A 1 217 ? 31.590 10.938 17.315 0.50 14.25 208 ARG A N 1
ATOM 1537 C CA A ARG A 1 217 ? 32.177 9.936 18.197 0.50 14.32 208 ARG A CA 1
ATOM 1538 C CA B ARG A 1 217 ? 32.204 9.957 18.207 0.50 14.20 208 ARG A CA 1
ATOM 1539 C C A ARG A 1 217 ? 33.552 9.479 17.675 0.50 13.61 208 ARG A C 1
ATOM 1540 C C B ARG A 1 217 ? 33.571 9.504 17.672 0.50 13.54 208 ARG A C 1
ATOM 1541 O O A ARG A 1 217 ? 34.499 9.331 18.445 0.50 13.32 208 ARG A O 1
ATOM 1542 O O B ARG A 1 217 ? 34.530 9.381 18.430 0.50 13.26 208 ARG A O 1
ATOM 1557 N N . TYR A 1 218 ? 33.665 9.256 16.374 1.00 12.92 209 TYR A N 1
ATOM 1558 C CA . TYR A 1 218 ? 34.946 8.832 15.783 1.00 12.79 209 TYR A CA 1
ATOM 1559 C C . TYR A 1 218 ? 36.041 9.915 15.890 1.00 12.43 209 TYR A C 1
ATOM 1560 O O . TYR A 1 218 ? 37.193 9.634 16.265 1.00 12.14 209 TYR A O 1
ATOM 1569 N N . VAL A 1 219 ? 35.684 11.155 15.577 1.00 12.33 210 VAL A N 1
ATOM 1570 C CA . VAL A 1 219 ? 36.666 12.252 15.657 1.00 12.18 210 VAL A CA 1
ATOM 1571 C C . VAL A 1 219 ? 37.136 12.430 17.109 1.00 12.30 210 VAL A C 1
ATOM 1572 O O . VAL A 1 219 ? 38.315 12.627 17.343 1.00 12.16 210 VAL A O 1
ATOM 1576 N N . ALA A 1 220 ? 36.229 12.309 18.080 1.00 12.43 211 ALA A N 1
ATOM 1577 C CA . ALA A 1 220 ? 36.619 12.362 19.481 1.00 13.06 211 ALA A CA 1
ATOM 1578 C C . ALA A 1 220 ? 37.619 11.234 19.856 1.00 13.12 211 ALA A C 1
ATOM 1579 O O . ALA A 1 220 ? 38.555 11.465 20.646 1.00 13.30 211 ALA A O 1
ATOM 1581 N N . GLU A 1 221 ? 37.388 10.030 19.341 1.00 13.10 212 GLU A N 1
ATOM 1582 C CA . GLU A 1 221 ? 38.269 8.870 19.565 1.00 13.52 212 GLU A CA 1
ATOM 1583 C C . GLU A 1 221 ? 39.656 9.145 18.970 1.00 13.34 212 GLU A C 1
ATOM 1584 O O . GLU A 1 221 ? 40.701 8.935 19.624 1.00 13.90 212 GLU A O 1
ATOM 1590 N N . CYS A 1 222 ? 39.672 9.666 17.754 1.00 12.89 213 CYS A N 1
ATOM 1591 C CA . CYS A 1 222 ? 40.929 10.081 17.101 1.00 12.91 213 CYS A CA 1
ATOM 1592 C C . CYS A 1 222 ? 41.640 11.226 17.839 1.00 12.92 213 CYS A C 1
ATOM 1593 O O . CYS A 1 222 ? 42.855 11.203 17.978 1.00 13.07 213 CYS A O 1
ATOM 1596 N N . LEU A 1 223 ? 40.873 12.179 18.341 1.00 12.82 214 LEU A N 1
ATOM 1597 C CA . LEU A 1 223 ? 41.400 13.314 19.076 1.00 12.99 214 LEU A CA 1
ATOM 1598 C C . LEU A 1 223 ? 42.186 12.912 20.336 1.00 13.24 214 LEU A C 1
ATOM 1599 O O . LEU A 1 223 ? 43.235 13.488 20.640 1.00 13.49 214 LEU A O 1
ATOM 1604 N N . ALA A 1 224 ? 41.688 11.931 21.056 1.00 13.14 215 ALA A N 1
ATOM 1605 C CA . ALA A 1 224 ? 42.381 11.450 22.260 1.00 13.54 215 ALA A CA 1
ATOM 1606 C C . ALA A 1 224 ? 43.795 10.939 21.920 1.00 13.43 215 ALA A C 1
ATOM 1607 O O . ALA A 1 224 ? 44.790 11.244 22.632 1.00 13.51 215 ALA A O 1
ATOM 1609 N N . VAL A 1 225 ? 43.897 10.235 20.802 1.00 13.06 216 VAL A N 1
ATOM 1610 C CA . VAL A 1 225 ? 45.178 9.732 20.322 1.00 13.41 216 VAL A CA 1
ATOM 1611 C C . VAL A 1 225 ? 46.089 10.881 19.867 1.00 13.40 216 VAL A C 1
ATOM 1612 O O . VAL A 1 225 ? 47.269 10.911 20.218 1.00 13.84 216 VAL A O 1
ATOM 1616 N N . ALA A 1 226 ? 45.531 11.828 19.113 1.00 13.20 217 ALA A N 1
ATOM 1617 C CA . ALA A 1 226 ? 46.271 12.997 18.639 1.00 13.36 217 ALA A CA 1
ATOM 1618 C C . ALA A 1 226 ? 46.885 13.723 19.805 1.00 13.87 217 ALA A C 1
ATOM 1619 O O . ALA A 1 226 ? 48.035 14.140 19.729 1.00 14.53 217 ALA A O 1
ATOM 1621 N N . ARG A 1 227 ? 46.112 13.907 20.873 1.00 14.22 218 ARG A N 1
ATOM 1622 C CA . ARG A 1 227 ? 46.601 14.642 22.045 1.00 15.13 218 ARG A CA 1
ATOM 1623 C C . ARG A 1 227 ? 47.729 13.893 22.779 1.00 15.24 218 ARG A C 1
ATOM 1624 O O . ARG A 1 227 ? 48.716 14.484 23.207 1.00 15.64 218 ARG A O 1
ATOM 1632 N N . ALA A 1 228 ? 47.596 12.590 22.897 1.00 15.34 219 ALA A N 1
ATOM 1633 C CA . ALA A 1 228 ? 48.639 11.777 23.517 1.00 15.57 219 ALA A CA 1
ATOM 1634 C C . ALA A 1 228 ? 49.956 11.862 22.728 1.00 15.69 219 ALA A C 1
ATOM 1635 O O . ALA A 1 228 ? 51.050 11.675 23.293 1.00 15.92 219 ALA A O 1
ATOM 1637 N N . GLU A 1 229 ? 49.829 12.118 21.431 1.00 15.58 220 GLU A N 1
ATOM 1638 C CA . GLU A 1 229 ? 50.950 12.236 20.499 1.00 16.43 220 GLU A CA 1
ATOM 1639 C C . GLU A 1 229 ? 51.458 13.682 20.390 1.00 16.79 220 GLU A C 1
ATOM 1640 O O . GLU A 1 229 ? 52.388 13.952 19.638 1.00 16.98 220 GLU A O 1
ATOM 1646 N N . GLY A 1 230 ? 50.812 14.613 21.095 1.00 17.14 221 GLY A N 1
ATOM 1647 C CA . GLY A 1 230 ? 51.331 15.965 21.264 1.00 17.48 221 GLY A CA 1
ATOM 1648 C C . GLY A 1 230 ? 50.534 17.050 20.584 1.00 17.32 221 GLY A C 1
ATOM 1649 O O . GLY A 1 230 ? 50.924 18.208 20.647 1.00 17.49 221 GLY A O 1
ATOM 1650 N N . ALA A 1 231 ? 49.428 16.702 19.933 1.00 16.54 222 ALA A N 1
ATOM 1651 C CA . ALA A 1 231 ? 48.607 17.698 19.263 1.00 16.54 222 ALA A CA 1
ATOM 1652 C C . ALA A 1 231 ? 47.903 18.616 20.269 1.00 17.41 222 ALA A C 1
ATOM 1653 O O . ALA A 1 231 ? 47.224 18.127 21.176 1.00 17.40 222 ALA A O 1
ATOM 1655 N N . ARG A 1 232 ? 47.996 19.920 20.052 1.00 17.01 223 ARG A N 1
ATOM 1656 C CA . ARG A 1 232 ? 47.357 20.903 20.908 1.00 18.24 223 ARG A CA 1
ATOM 1657 C C . ARG A 1 232 ? 46.067 21.427 20.243 1.00 19.35 223 ARG A C 1
ATOM 1658 O O . ARG A 1 232 ? 46.084 22.444 19.540 1.00 19.20 223 ARG A O 1
ATOM 1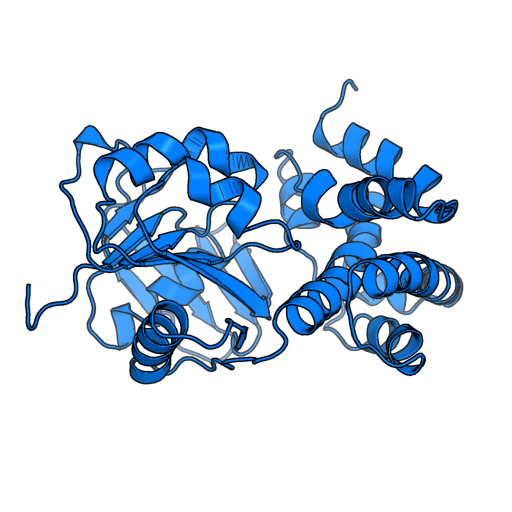660 N N . LEU A 1 233 ? 44.975 20.686 20.440 1.00 20.18 224 LEU A N 1
ATOM 1661 C CA . LEU A 1 233 ? 43.697 20.924 19.760 1.00 21.00 224 LEU A CA 1
ATOM 1662 C C . LEU A 1 233 ? 42.586 21.108 20.803 1.00 22.92 224 LEU A C 1
ATOM 1663 O O . LEU A 1 233 ? 42.605 20.445 21.851 1.00 23.81 224 LEU A O 1
ATOM 1668 N N . ASP A 1 234 ? 41.660 22.028 20.551 1.00 23.05 225 ASP A N 1
ATOM 1669 C CA . ASP A 1 234 ? 40.540 22.276 21.463 1.00 25.43 225 ASP A CA 1
ATOM 1670 C C . ASP A 1 234 ? 39.413 21.251 21.266 1.00 22.42 225 ASP A C 1
ATOM 1671 O O . ASP A 1 234 ? 39.284 20.655 20.202 1.00 20.34 225 ASP A O 1
ATOM 1676 N N . ASP A 1 235 ? 38.582 21.078 22.284 1.00 20.89 226 ASP A N 1
ATOM 1677 C CA . ASP A 1 235 ? 37.434 20.151 22.188 1.00 20.71 226 ASP A CA 1
ATOM 1678 C C . ASP A 1 235 ? 36.506 20.531 21.040 1.00 19.58 226 ASP A C 1
ATOM 1679 O O . ASP A 1 235 ? 35.843 19.659 20.475 1.00 17.46 226 ASP A O 1
ATOM 1684 N N . ASP A 1 236 ? 36.452 21.828 20.723 1.00 20.23 227 ASP A N 1
ATOM 1685 C CA . ASP A 1 236 ? 35.599 22.346 19.632 1.00 21.30 227 ASP A CA 1
ATOM 1686 C C . ASP A 1 236 ? 35.925 21.717 18.288 1.00 18.94 227 ASP A C 1
ATOM 1687 O O . ASP A 1 236 ? 35.078 21.707 17.372 1.00 18.99 227 ASP A O 1
ATOM 1692 N N . VAL A 1 237 ? 37.126 21.177 18.150 1.00 17.50 228 VAL A N 1
ATOM 1693 C CA . VAL A 1 237 ? 37.553 20.627 16.871 1.00 16.83 228 VAL A CA 1
ATOM 1694 C C . VAL A 1 237 ? 36.702 19.447 16.406 1.00 16.20 228 VAL A C 1
ATOM 1695 O O . VAL A 1 237 ? 36.606 19.213 15.195 1.00 16.03 228 VAL A O 1
ATOM 1699 N N . VAL A 1 238 ? 36.107 18.702 17.348 1.00 15.48 229 VAL A N 1
ATOM 1700 C CA . VAL A 1 238 ? 35.318 17.526 17.008 1.00 15.43 229 VAL A CA 1
ATOM 1701 C C . VAL A 1 238 ? 34.152 17.945 16.121 1.00 15.57 229 VAL A C 1
ATOM 1702 O O . VAL A 1 238 ? 34.017 17.445 14.990 1.00 15.14 229 VAL A O 1
ATOM 1706 N N . ASP A 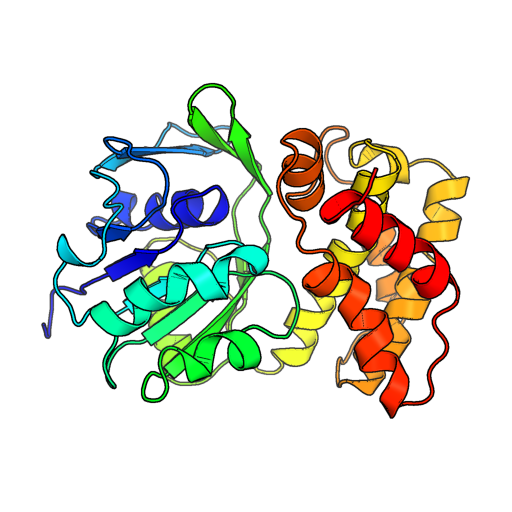1 239 ? 33.318 18.847 16.621 1.00 16.28 230 ASP A N 1
ATOM 1707 C CA . ASP A 1 239 ? 32.185 19.313 15.829 1.00 17.46 230 ASP A CA 1
ATOM 1708 C C . ASP A 1 239 ? 32.624 20.114 14.593 1.00 16.94 230 ASP A C 1
ATOM 1709 O O . ASP A 1 239 ? 31.915 20.072 13.576 1.00 17.14 230 ASP A O 1
ATOM 1714 N N . GLU A 1 240 ? 33.760 20.822 14.675 1.00 16.42 231 GLU A N 1
ATOM 1715 C CA . GLU A 1 240 ? 34.267 21.590 13.530 1.00 16.61 231 GLU A CA 1
ATOM 1716 C C . GLU A 1 240 ? 34.615 20.704 12.353 1.00 15.26 231 GLU A C 1
ATOM 1717 O O . GLU A 1 240 ? 34.305 21.031 11.208 1.00 14.71 231 GLU A O 1
ATOM 1723 N N . VAL A 1 241 ? 35.259 19.578 12.629 1.00 13.67 232 VAL A N 1
ATOM 1724 C CA . VAL A 1 241 ? 35.563 18.618 11.571 1.00 13.01 232 VAL A CA 1
ATOM 1725 C C . VAL A 1 241 ? 34.307 18.119 10.880 1.00 12.70 232 VAL A C 1
ATOM 1726 O O . VAL A 1 241 ? 34.266 18.014 9.660 1.00 12.24 232 VAL A O 1
ATOM 1730 N N . VAL A 1 242 ? 33.284 17.772 11.661 1.00 12.84 233 VAL A N 1
ATOM 1731 C CA . VAL A 1 242 ? 32.051 17.279 11.090 1.00 13.20 233 VAL A CA 1
ATOM 1732 C C . VAL A 1 242 ? 31.307 18.361 10.279 1.00 13.40 233 VAL A C 1
ATOM 1733 O O . VAL A 1 242 ? 30.799 18.060 9.181 1.00 13.24 233 VAL A O 1
ATOM 1737 N N . ARG A 1 243 ? 31.298 19.612 10.768 1.00 13.81 234 ARG A N 1
ATOM 1738 C CA . ARG A 1 243 ? 30.718 20.731 10.006 1.00 14.38 234 ARG A CA 1
ATOM 1739 C C . ARG A 1 243 ? 31.508 20.949 8.705 1.00 14.52 234 ARG A C 1
ATOM 1740 O O . ARG A 1 243 ? 30.920 21.205 7.649 1.00 14.03 234 ARG A O 1
ATOM 1748 N N . LEU A 1 244 ? 32.825 20.798 8.766 1.00 14.50 235 LEU A N 1
ATOM 1749 C CA . LEU A 1 244 ? 33.642 20.994 7.574 1.00 15.06 235 LEU A CA 1
ATOM 1750 C C . LEU A 1 244 ? 33.255 20.022 6.439 1.00 14.58 235 LEU A C 1
ATOM 1751 O O . LEU A 1 244 ? 33.042 20.449 5.293 1.00 14.11 235 LEU A O 1
ATOM 1756 N N A VAL A 1 245 ? 33.157 18.726 6.742 0.50 13.99 236 VAL A N 1
ATOM 1757 N N B VAL A 1 245 ? 33.155 18.731 6.745 0.50 14.11 236 VAL A N 1
ATOM 1758 C CA A VAL A 1 245 ? 32.829 17.758 5.689 0.50 13.88 236 VAL A CA 1
ATOM 1759 C CA B VAL A 1 245 ? 32.845 17.785 5.682 0.50 14.08 236 VAL A CA 1
ATOM 1760 C C A VAL A 1 245 ? 31.380 17.920 5.214 0.50 14.22 236 VAL A C 1
ATOM 1761 C C B VAL A 1 245 ? 31.385 17.923 5.215 0.50 14.33 236 VAL A C 1
ATOM 1762 O O A VAL A 1 245 ? 31.088 17.732 4.031 0.50 14.65 236 VAL A O 1
ATOM 1763 O O B VAL A 1 245 ? 31.092 17.722 4.035 0.50 14.77 236 VAL A O 1
ATOM 1770 N N . ARG A 1 246 ? 30.473 18.297 6.108 1.00 14.30 237 ARG A N 1
ATOM 1771 C CA . ARG A 1 246 ? 29.103 18.605 5.693 1.00 15.14 237 ARG A CA 1
ATOM 1772 C C . ARG A 1 246 ? 29.019 19.813 4.752 1.00 15.03 237 ARG A C 1
ATOM 1773 O O . ARG A 1 246 ? 28.115 19.889 3.920 1.00 14.90 237 ARG A O 1
ATOM 1781 N N . SER A 1 247 ? 29.922 20.774 4.935 1.00 14.92 238 SER A N 1
ATOM 1782 C CA . SER A 1 247 ? 29.903 22.023 4.150 1.00 15.78 238 SER A CA 1
ATOM 1783 C C . SER A 1 247 ? 30.577 21.887 2.791 1.00 15.51 238 SER A C 1
ATOM 1784 O O . SER A 1 247 ? 30.469 22.772 1.957 1.00 15.70 238 SER A O 1
ATOM 1787 N N . ALA A 1 248 ? 31.250 20.774 2.546 1.00 14.99 239 ALA A N 1
ATOM 1788 C CA . ALA A 1 248 ? 31.910 20.563 1.274 1.00 15.24 239 ALA A CA 1
ATOM 1789 C C . ALA A 1 248 ? 30.849 20.354 0.190 1.00 15.73 239 ALA A C 1
ATOM 1790 O O . ALA A 1 248 ? 29.746 19.882 0.485 1.00 15.34 239 ALA A O 1
ATOM 1792 N N . PRO A 1 249 ? 31.180 20.681 -1.069 1.00 16.50 240 PRO A N 1
ATOM 1793 C CA . PRO A 1 249 ? 30.271 20.345 -2.169 1.00 16.83 240 PRO A CA 1
ATOM 1794 C C . PRO A 1 249 ? 29.842 18.883 -2.070 1.00 16.92 240 PRO A C 1
ATOM 1795 O O . PRO A 1 249 ? 30.631 17.998 -1.679 1.00 16.31 240 PRO A O 1
ATOM 1799 N N . GLN A 1 250 ? 28.575 18.641 -2.379 1.00 17.61 241 GLN A N 1
ATOM 1800 C CA . GLN A 1 250 ? 27.950 17.342 -2.133 1.00 18.33 241 GLN A CA 1
ATOM 1801 C C . GLN A 1 250 ? 28.664 16.217 -2.847 1.00 18.41 241 GLN A C 1
ATOM 1802 O O . GLN A 1 250 ? 28.603 15.076 -2.395 1.00 18.57 241 GLN A O 1
ATOM 1808 N N . ASP A 1 251 ? 29.293 16.532 -3.986 1.00 18.76 242 ASP A N 1
ATOM 1809 C CA . ASP A 1 251 ? 30.009 15.526 -4.776 1.00 19.43 242 ASP A CA 1
ATOM 1810 C C . ASP A 1 251 ? 31.531 15.508 -4.559 1.00 19.67 242 ASP A C 1
ATOM 1811 O O . ASP A 1 251 ? 32.258 14.919 -5.368 1.00 21.09 242 ASP A O 1
ATOM 1816 N N . MET A 1 252 ? 32.017 16.150 -3.500 1.00 19.24 243 MET A N 1
ATOM 1817 C CA . MET A 1 252 ? 33.447 16.109 -3.181 1.00 19.66 243 MET A CA 1
ATOM 1818 C C . MET A 1 252 ? 33.771 14.764 -2.549 1.00 18.06 243 MET A C 1
ATOM 1819 O O . MET A 1 252 ? 33.089 14.348 -1.651 1.00 17.09 243 MET A O 1
ATOM 1824 N N . GLY A 1 253 ? 34.795 14.094 -3.051 1.00 16.91 244 GLY A N 1
ATOM 1825 C CA . GLY A 1 253 ? 35.193 12.797 -2.533 1.00 16.85 244 GLY A CA 1
ATOM 1826 C C . GLY A 1 253 ? 36.476 12.954 -1.772 1.00 16.32 244 GLY A C 1
ATOM 1827 O O . GLY A 1 253 ? 36.725 14.013 -1.194 1.00 18.24 244 GLY A O 1
ATOM 1828 N N . THR A 1 254 ? 37.268 11.898 -1.749 1.00 15.80 245 THR A N 1
ATOM 1829 C CA . THR A 1 254 ? 38.575 11.886 -1.106 1.00 15.38 245 THR A CA 1
ATOM 1830 C C . THR A 1 254 ? 39.477 10.950 -1.933 1.00 15.21 245 THR A C 1
ATOM 1831 O O . THR A 1 254 ? 38.976 10.030 -2.632 1.00 15.03 245 THR A O 1
A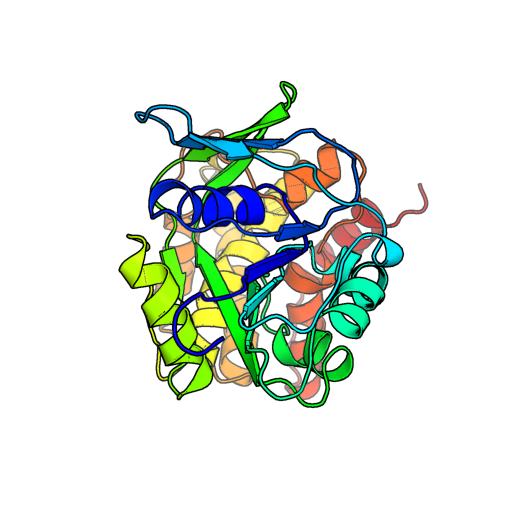TOM 1835 N N . SER A 1 255 ? 40.792 11.161 -1.868 1.00 14.86 246 SER A N 1
ATOM 1836 C CA . SER A 1 255 ? 41.717 10.411 -2.742 1.00 14.92 246 SER A CA 1
ATOM 1837 C C . SER A 1 255 ? 41.635 8.902 -2.489 1.00 14.67 246 SER A C 1
ATOM 1838 O O . SER A 1 255 ? 41.798 8.093 -3.433 1.00 14.21 246 SER A O 1
ATOM 1841 N N . MET A 1 256 ? 41.350 8.520 -1.244 1.00 13.89 247 MET A N 1
ATOM 1842 C CA . MET A 1 256 ? 41.264 7.103 -0.910 1.00 14.16 247 MET A CA 1
ATOM 1843 C C . MET A 1 256 ? 40.024 6.436 -1.542 1.00 14.23 247 MET A C 1
ATOM 1844 O O . MET A 1 256 ? 40.051 5.257 -1.898 1.00 14.76 247 MET A O 1
ATOM 1849 N N . LEU A 1 257 ? 38.938 7.183 -1.702 1.00 13.82 248 LEU A N 1
ATOM 1850 C CA . LEU A 1 257 ? 37.746 6.683 -2.411 1.00 13.88 248 LEU A CA 1
ATOM 1851 C C . LEU A 1 257 ? 38.044 6.536 -3.896 1.00 14.18 248 LEU A C 1
ATOM 1852 O O . LEU A 1 257 ? 37.669 5.544 -4.555 1.00 13.84 248 LEU A O 1
ATOM 1857 N N . ALA A 1 258 ? 38.741 7.513 -4.453 1.00 14.31 249 ALA A N 1
ATOM 1858 C CA . ALA A 1 258 ? 39.150 7.370 -5.849 1.00 14.93 249 ALA A CA 1
ATOM 1859 C C . ALA A 1 258 ? 39.999 6.133 -6.068 1.00 15.32 249 ALA A C 1
ATOM 1860 O O . ALA A 1 258 ? 39.821 5.436 -7.075 1.00 15.61 249 ALA A O 1
ATOM 1862 N N . ASP A 1 259 ? 40.930 5.845 -5.154 1.00 15.43 250 ASP A N 1
ATOM 1863 C CA . ASP A 1 259 ? 41.732 4.616 -5.252 1.00 15.63 250 ASP A CA 1
ATOM 1864 C C . ASP A 1 259 ? 40.846 3.371 -5.126 1.00 15.35 250 ASP A C 1
ATOM 1865 O O . ASP A 1 259 ? 41.040 2.402 -5.846 1.00 15.43 250 ASP A O 1
ATOM 1870 N N . ARG A 1 260 ? 39.892 3.374 -4.197 1.00 14.57 251 ARG A N 1
ATOM 1871 C CA . ARG A 1 260 ? 39.021 2.212 -4.069 1.00 14.95 251 ARG A CA 1
ATOM 1872 C C . ARG A 1 260 ? 38.219 1.960 -5.358 1.00 15.62 251 ARG A C 1
ATOM 1873 O O . ARG A 1 260 ? 38.134 0.823 -5.814 1.00 16.13 251 ARG A O 1
ATOM 1881 N N . ALA A 1 261 ? 37.666 3.020 -5.952 1.00 15.86 252 ALA A N 1
ATOM 1882 C CA . ALA A 1 261 ? 36.914 2.921 -7.220 1.00 16.94 252 ALA A CA 1
ATOM 1883 C C . ALA A 1 261 ? 37.781 2.435 -8.389 1.00 18.15 252 ALA A C 1
ATOM 1884 O O . ALA A 1 261 ? 37.261 1.746 -9.285 1.00 19.04 252 ALA A O 1
ATOM 1886 N N . ALA A 1 262 ? 39.071 2.795 -8.386 1.00 18.59 253 ALA A N 1
ATOM 1887 C CA . ALA A 1 262 ? 40.040 2.303 -9.390 1.00 20.20 253 ALA A CA 1
ATOM 1888 C C . ALA A 1 262 ? 40.690 0.955 -9.031 1.00 20.96 253 ALA A C 1
ATOM 1889 O O . ALA A 1 262 ? 41.587 0.507 -9.743 1.00 21.11 253 ALA A O 1
ATOM 1891 N N . HIS A 1 263 ? 40.264 0.337 -7.934 1.00 21.24 254 HIS A N 1
ATOM 1892 C CA . HIS A 1 263 ? 40.838 -0.932 -7.441 1.00 23.19 254 HIS A CA 1
ATOM 1893 C C . HIS A 1 263 ? 42.365 -0.837 -7.218 1.00 21.67 254 HIS A C 1
ATOM 1894 O O . HIS A 1 263 ? 43.133 -1.724 -7.630 1.00 21.49 254 HIS A O 1
ATOM 1901 N N . ARG A 1 264 ? 42.796 0.266 -6.616 1.00 20.13 255 ARG A N 1
ATOM 1902 C CA . ARG A 1 264 ? 44.206 0.496 -6.310 1.00 19.62 255 ARG A CA 1
ATOM 1903 C C . ARG A 1 264 ? 44.374 0.328 -4.794 1.00 17.52 255 ARG A C 1
ATOM 1904 O O . ARG A 1 264 ? 43.427 0.584 -4.033 1.00 16.15 255 ARG A O 1
ATOM 1912 N N . PRO A 1 265 ? 45.583 -0.037 -4.341 1.00 16.31 256 PRO A N 1
ATOM 1913 C CA . PRO A 1 265 ? 45.828 -0.078 -2.896 1.00 15.85 256 PRO A CA 1
ATOM 1914 C C . PRO A 1 265 ? 45.509 1.245 -2.219 1.00 14.97 256 PRO A C 1
ATOM 1915 O O . PRO A 1 265 ? 45.756 2.308 -2.798 1.00 14.98 256 PRO A O 1
ATOM 1919 N N . LEU A 1 266 ? 44.978 1.173 -0.993 1.00 13.99 257 LEU A N 1
ATOM 1920 C CA . LEU A 1 266 ? 44.609 2.347 -0.219 1.00 13.22 257 LEU A CA 1
ATOM 1921 C C . LEU A 1 266 ? 45.650 2.695 0.843 1.00 12.90 257 LEU A C 1
ATOM 1922 O O . LEU A 1 266 ? 46.291 1.802 1.412 1.00 12.47 257 LEU A O 1
ATOM 1927 N N . GLU A 1 267 ? 45.721 3.994 1.149 1.00 12.46 258 GLU A N 1
ATOM 1928 C CA . GLU A 1 267 ? 46.448 4.529 2.290 1.00 12.38 258 GLU A CA 1
ATOM 1929 C C . GLU A 1 267 ? 45.685 4.310 3.616 1.00 12.21 258 GLU A C 1
ATOM 1930 O O . GLU A 1 267 ? 45.626 5.202 4.467 1.00 12.05 258 GLU A O 1
ATOM 1936 N N . TRP A 1 268 ? 45.107 3.121 3.799 1.00 12.16 259 TRP A N 1
ATOM 1937 C CA . TRP A 1 268 ? 44.287 2.851 4.971 1.00 12.10 259 TRP A CA 1
ATOM 1938 C C . TRP A 1 268 ? 45.114 2.900 6.246 1.00 12.41 259 TRP A C 1
ATOM 1939 O O . TRP A 1 268 ? 44.601 3.335 7.286 1.00 12.03 259 TRP A O 1
ATOM 1950 N N . ASP A 1 269 ? 46.358 2.429 6.178 1.00 13.05 260 ASP A N 1
ATOM 1951 C CA . ASP A 1 269 ? 47.197 2.416 7.381 1.00 13.69 260 ASP A CA 1
ATOM 1952 C C . ASP A 1 269 ? 47.689 3.825 7.738 1.00 13.82 260 ASP A C 1
ATOM 1953 O O . ASP A 1 269 ? 47.744 4.219 8.921 1.00 13.71 260 ASP A O 1
ATOM 1958 N N . LEU A 1 270 ? 47.938 4.629 6.713 1.00 13.78 261 LEU A N 1
ATOM 1959 C CA . LEU A 1 270 ? 48.370 6.014 6.902 1.00 13.93 261 LEU A CA 1
ATOM 1960 C C . LEU A 1 270 ? 47.279 6.898 7.510 1.00 13.61 261 LEU A C 1
ATOM 1961 O O . LEU A 1 270 ? 47.559 7.778 8.310 1.00 13.89 261 LEU A O 1
ATOM 1966 N N . ARG A 1 271 ? 46.041 6.663 7.100 1.00 13.03 262 ARG A N 1
ATOM 1967 C CA . ARG A 1 271 ? 44.929 7.543 7.415 1.00 13.01 262 ARG A CA 1
ATOM 1968 C C . ARG A 1 271 ? 44.056 7.046 8.568 1.00 12.89 262 ARG A C 1
ATOM 1969 O O . ARG A 1 271 ? 43.381 7.864 9.211 1.00 13.26 262 ARG A O 1
ATOM 1977 N N . ASN A 1 272 ? 44.030 5.731 8.816 1.00 12.22 263 ASN A N 1
ATOM 1978 C CA . ASN A 1 272 ? 43.108 5.158 9.806 1.00 11.92 263 ASN A CA 1
ATOM 1979 C C . ASN A 1 272 ? 43.805 4.163 10.723 1.00 12.24 263 ASN A C 1
ATOM 1980 O O . ASN A 1 272 ? 43.610 4.201 11.927 1.00 12.35 263 ASN A O 1
ATOM 1985 N N . GLY A 1 273 ? 44.634 3.277 10.161 1.00 12.26 264 GLY A N 1
ATOM 1986 C CA . GLY A 1 273 ? 45.388 2.308 10.954 1.00 12.58 264 GLY A CA 1
ATOM 1987 C C . GLY A 1 273 ? 46.277 2.963 11.974 1.00 12.88 264 GLY A C 1
ATOM 1988 O O . GLY A 1 273 ? 46.4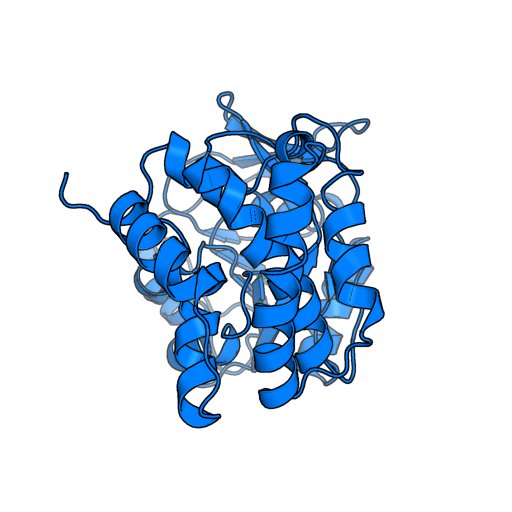53 2.443 13.080 1.00 12.86 264 GLY A O 1
ATOM 1989 N N . VAL A 1 274 ? 46.791 4.153 11.621 1.00 13.14 265 VAL A N 1
ATOM 1990 C CA . VAL A 1 274 ? 47.663 4.919 12.487 1.00 13.87 265 VAL A CA 1
ATOM 1991 C C . VAL A 1 274 ? 47.007 5.252 13.842 1.00 14.25 265 VAL A C 1
ATOM 1992 O O . VAL A 1 274 ? 47.698 5.340 14.874 1.00 14.78 265 VAL A O 1
ATOM 1996 N N . ILE A 1 275 ? 45.686 5.417 13.846 1.00 13.95 266 ILE A N 1
ATOM 1997 C CA . ILE A 1 275 ? 44.955 5.744 15.071 1.00 14.33 266 ILE A CA 1
ATOM 1998 C C . ILE A 1 275 ? 45.059 4.608 16.086 1.00 14.90 266 ILE A C 1
ATOM 1999 O O . ILE A 1 275 ? 45.367 4.854 17.265 1.00 14.96 266 ILE A O 1
ATOM 2004 N N . VAL A 1 276 ? 44.866 3.378 15.615 1.00 14.70 267 VAL A N 1
ATOM 2005 C CA . VAL A 1 276 ? 45.046 2.195 16.432 1.00 15.78 267 VAL A CA 1
ATOM 2006 C C . VAL A 1 276 ? 46.503 2.002 16.877 1.00 16.03 267 VAL A C 1
ATOM 2007 O O . VAL A 1 276 ? 46.773 1.742 18.057 1.00 16.33 267 VAL A O 1
ATOM 2011 N N . ARG A 1 277 ? 47.435 2.137 15.948 1.00 15.81 268 ARG A N 1
ATOM 2012 C CA . ARG A 1 277 ? 48.849 1.919 16.248 1.00 16.45 268 ARG A CA 1
ATOM 2013 C C . ARG A 1 277 ? 49.367 2.893 17.275 1.00 17.11 268 ARG A C 1
ATOM 2014 O O . ARG A 1 277 ? 50.055 2.486 18.221 1.00 16.96 268 ARG A O 1
ATOM 2022 N N . LYS A 1 278 ? 49.032 4.172 17.120 1.00 16.96 269 LYS A N 1
ATOM 2023 C CA . LYS A 1 278 ? 49.472 5.157 18.108 1.00 18.37 269 LYS A CA 1
ATOM 2024 C C . LYS A 1 278 ? 48.717 5.088 19.444 1.00 18.65 269 LYS A C 1
ATOM 2025 O O . LYS A 1 278 ? 49.271 5.450 20.500 1.00 18.78 269 LYS A O 1
ATOM 2031 N N . ALA A 1 279 ? 47.474 4.621 19.421 1.00 19.02 270 ALA A N 1
ATOM 2032 C CA . ALA A 1 279 ? 46.699 4.505 20.671 1.00 19.63 270 ALA A CA 1
ATOM 2033 C C . ALA A 1 279 ? 47.336 3.506 21.647 1.00 21.74 270 ALA A C 1
ATOM 2034 O O . ALA A 1 279 ? 47.319 3.714 22.862 1.00 21.06 270 ALA A O 1
ATOM 2036 N N . ARG A 1 280 ? 47.918 2.443 21.116 1.00 24.20 271 ARG A N 1
ATOM 2037 C CA . ARG A 1 280 ? 48.391 1.350 21.966 1.00 27.67 271 ARG A CA 1
ATOM 2038 C C . ARG A 1 280 ? 49.457 1.731 23.029 1.00 29.37 271 ARG A C 1
ATOM 2039 O O . ARG A 1 280 ? 49.272 1.373 24.181 1.00 30.47 271 ARG A O 1
ATOM 2047 N N . ALA A 1 281 ? 50.493 2.522 22.724 1.00 32.10 272 ALA A N 1
ATOM 2048 C CA . ALA A 1 281 ? 51.451 2.918 23.820 1.00 32.64 272 ALA A CA 1
ATOM 2049 C C . ALA A 1 281 ? 50.795 3.727 24.937 1.00 33.32 272 ALA A C 1
ATOM 2050 O O . ALA A 1 281 ? 51.227 3.681 26.104 1.00 33.29 272 ALA A O 1
ATOM 2052 N N . HIS A 1 282 ? 49.745 4.462 24.598 1.00 29.73 273 HIS A N 1
ATOM 2053 C CA . HIS A 1 282 ? 49.119 5.304 25.602 1.00 28.97 273 HIS A CA 1
ATOM 2054 C C . HIS A 1 282 ? 48.035 4.561 26.347 1.00 28.48 273 HIS A C 1
ATOM 2055 O O . HIS A 1 282 ? 47.421 5.099 27.269 1.00 29.03 273 HIS A O 1
ATOM 2062 N N . GLY A 1 283 ? 47.828 3.294 25.985 1.00 28.91 274 GLY A N 1
ATOM 2063 C CA . GLY A 1 283 ? 46.757 2.498 26.576 1.00 27.60 274 GLY A CA 1
ATOM 2064 C C . GLY A 1 283 ? 45.385 3.036 26.253 1.00 26.70 274 GLY A C 1
ATOM 2065 O O . GLY A 1 283 ? 44.467 2.907 27.070 1.00 26.26 274 GLY A O 1
ATOM 2066 N N . LEU A 1 284 ? 45.223 3.649 25.068 1.00 23.72 275 LEU A N 1
ATOM 2067 C CA . LEU A 1 284 ? 43.937 4.237 24.707 1.00 22.59 275 LEU A CA 1
ATOM 2068 C C . LEU A 1 284 ? 43.095 3.234 23.925 1.00 21.50 275 LEU A C 1
ATOM 2069 O O . LEU A 1 284 ? 43.605 2.539 23.041 1.00 20.94 275 LEU A O 1
ATOM 2074 N N . ALA A 1 285 ? 41.801 3.208 24.230 1.00 21.16 276 ALA A N 1
ATOM 2075 C CA . ALA A 1 285 ? 40.828 2.362 23.492 1.00 19.99 276 ALA A CA 1
ATOM 2076 C C . ALA A 1 285 ? 40.357 3.081 22.236 1.00 18.55 276 ALA A C 1
ATOM 2077 O O . ALA A 1 285 ? 40.182 4.317 22.213 1.00 17.73 276 ALA A O 1
ATOM 2079 N N . THR A 1 286 ? 40.159 2.292 21.183 1.00 17.50 277 THR A N 1
ATOM 2080 C CA . THR A 1 286 ? 39.694 2.789 19.918 1.00 16.80 277 THR A CA 1
ATOM 2081 C C . THR A 1 286 ? 38.592 1.860 19.357 1.00 16.11 277 THR A C 1
ATOM 2082 O O . THR A 1 286 ? 38.782 1.225 18.332 1.00 15.64 277 THR A O 1
ATOM 2086 N N . PRO A 1 287 ? 37.451 1.764 20.043 1.00 15.82 278 PRO A N 1
ATOM 2087 C CA . PRO A 1 287 ? 36.446 0.801 19.592 1.00 16.00 278 PRO A CA 1
ATOM 2088 C C . PRO A 1 287 ? 35.872 1.044 18.188 1.00 15.19 278 PRO A C 1
ATOM 2089 O O . PRO A 1 287 ? 35.581 0.095 17.491 1.00 15.43 278 PRO A O 1
ATOM 2093 N N . ILE A 1 288 ? 35.696 2.294 17.783 1.00 14.48 279 ILE A N 1
ATOM 2094 C CA . ILE A 1 288 ? 35.180 2.568 16.441 1.00 14.51 279 ILE A CA 1
ATOM 2095 C C . ILE A 1 288 ? 36.242 2.207 15.406 1.00 13.98 279 ILE A C 1
ATOM 2096 O O . ILE A 1 288 ? 35.934 1.574 14.418 1.00 13.68 279 ILE A O 1
ATOM 2101 N N . SER A 1 289 ? 37.496 2.584 15.647 1.00 14.04 280 SER A N 1
ATOM 2102 C CA . SER A 1 289 ? 38.605 2.193 14.748 1.00 13.83 280 SER A CA 1
ATOM 2103 C C . SER A 1 289 ? 38.734 0.679 14.634 1.00 14.10 280 SER A C 1
ATOM 2104 O O . SER A 1 289 ? 39.065 0.170 13.574 1.00 13.87 280 SER A O 1
ATOM 2107 N N . ASP A 1 290 ? 38.460 -0.033 15.724 1.00 14.34 281 ASP A N 1
ATOM 2108 C CA . ASP A 1 290 ? 38.558 -1.503 15.734 1.00 15.16 281 ASP A CA 1
ATOM 2109 C C . ASP A 1 290 ? 37.543 -2.122 14.753 1.00 14.79 281 ASP A C 1
ATOM 2110 O O . ASP A 1 290 ? 37.730 -3.268 14.319 1.00 14.83 281 ASP A O 1
ATOM 2115 N N . VAL A 1 291 ? 36.484 -1.377 14.405 1.00 14.18 282 VAL A N 1
ATOM 2116 C CA . VAL A 1 291 ? 35.520 -1.812 13.375 1.00 14.22 282 VAL A CA 1
ATOM 2117 C C . VAL A 1 291 ? 35.982 -1.380 11.978 1.00 14.21 282 VAL A C 1
ATOM 2118 O O . VAL A 1 291 ? 36.027 -2.179 11.039 1.00 14.62 282 VAL A O 1
ATOM 2122 N N . LEU A 1 292 ? 36.304 -0.095 11.836 1.00 13.83 283 LEU A N 1
ATOM 2123 C CA . LEU A 1 292 ? 36.638 0.520 10.534 1.00 13.89 283 LEU A CA 1
ATOM 2124 C C . LEU A 1 292 ? 37.918 -0.012 9.920 1.00 13.08 283 LEU A C 1
ATOM 2125 O O . LEU A 1 292 ? 37.959 -0.289 8.737 1.00 12.91 283 LEU A O 1
ATOM 2130 N N . VAL A 1 293 ? 38.956 -0.207 10.734 1.00 12.50 284 VAL A N 1
ATOM 2131 C CA . VAL A 1 293 ? 40.262 -0.526 10.197 1.00 12.36 284 VAL A CA 1
ATOM 2132 C C . VAL A 1 293 ? 40.303 -1.893 9.500 1.00 12.28 284 VAL A C 1
ATOM 2133 O O . VAL A 1 293 ? 40.788 -1.983 8.375 1.00 12.01 284 VAL A O 1
ATOM 2137 N N . PRO A 1 294 ? 39.771 -2.958 10.123 1.00 12.45 285 PRO A N 1
ATOM 2138 C CA . PRO A 1 294 ? 39.798 -4.236 9.379 1.00 12.85 285 PRO A CA 1
ATOM 2139 C C . PRO A 1 294 ? 38.995 -4.177 8.077 1.00 12.59 285 PRO A C 1
ATOM 2140 O O . PRO A 1 294 ? 39.390 -4.792 7.102 1.00 12.68 285 PRO A O 1
ATOM 2144 N N . LEU A 1 295 ? 37.886 -3.433 8.059 1.00 12.38 286 LEU A N 1
ATOM 2145 C CA . LEU A 1 295 ? 37.083 -3.313 6.838 1.00 12.48 286 LEU A CA 1
ATOM 2146 C C . LEU A 1 295 ? 37.832 -2.523 5.755 1.00 12.37 286 LEU A C 1
ATOM 2147 O O . LEU A 1 295 ? 37.783 -2.895 4.571 1.00 12.68 286 LEU A O 1
ATOM 2152 N N . LEU A 1 296 ? 38.523 -1.456 6.154 1.00 12.32 287 LEU A N 1
ATOM 2153 C CA . LEU A 1 296 ? 39.360 -0.704 5.225 1.00 12.39 287 LEU A CA 1
ATOM 2154 C C . LEU A 1 296 ? 40.530 -1.514 4.704 1.00 12.52 287 LEU A C 1
ATOM 2155 O O . LEU A 1 296 ? 40.842 -1.445 3.509 1.00 12.90 287 LEU A O 1
ATOM 2160 N N . ALA A 1 297 ? 41.236 -2.210 5.589 1.00 12.65 288 ALA A N 1
ATOM 2161 C CA . ALA A 1 297 ? 42.383 -3.015 5.170 1.00 12.90 288 ALA A CA 1
ATOM 2162 C C . ALA A 1 297 ? 41.958 -4.130 4.193 1.00 12.99 288 ALA A C 1
ATOM 2163 O O . ALA A 1 297 ? 42.616 -4.347 3.179 1.00 13.02 288 ALA A O 1
ATOM 2165 N N . ALA A 1 298 ? 40.854 -4.814 4.499 1.00 13.10 289 ALA A N 1
ATOM 2166 C CA . ALA A 1 298 ? 40.274 -5.813 3.591 1.00 13.45 289 ALA A CA 1
ATOM 2167 C C . ALA A 1 298 ? 39.870 -5.197 2.246 1.00 13.52 289 ALA A C 1
ATOM 2168 O O . ALA A 1 298 ? 40.156 -5.761 1.190 1.00 14.24 289 ALA A O 1
ATOM 2170 N N . ALA A 1 299 ? 39.224 -4.035 2.277 1.00 13.38 290 ALA A N 1
ATOM 2171 C CA . ALA A 1 299 ? 38.850 -3.329 1.048 1.00 13.41 290 ALA A CA 1
ATOM 2172 C C . ALA A 1 299 ? 40.070 -3.089 0.150 1.00 13.87 290 ALA A C 1
ATOM 2173 O O . ALA A 1 299 ? 40.021 -3.285 -1.065 1.00 14.08 290 ALA A O 1
ATOM 2175 N N . SER A 1 300 ? 41.156 -2.661 0.774 1.00 13.81 291 SER A N 1
ATOM 2176 C CA . SER A 1 300 ? 42.381 -2.343 0.076 1.00 14.38 291 SER A CA 1
ATOM 2177 C C . SER A 1 300 ? 43.122 -3.560 -0.448 1.00 15.26 291 SER A C 1
ATOM 2178 O O . SER A 1 300 ? 43.559 -3.574 -1.605 1.00 15.86 291 SER A O 1
ATOM 2181 N N . ASP A 1 301 ? 43.318 -4.542 0.424 1.00 15.47 292 ASP A N 1
ATOM 2182 C CA . ASP A 1 301 ? 44.317 -5.571 0.217 1.00 16.38 292 ASP A CA 1
ATOM 2183 C C . ASP A 1 301 ? 43.764 -6.979 -0.005 1.00 16.83 292 ASP A C 1
ATOM 2184 O O . ASP A 1 301 ? 44.516 -7.900 -0.320 1.00 16.75 292 ASP A O 1
ATOM 2189 N N . GLY A 1 302 ? 42.463 -7.151 0.174 1.00 16.77 293 GLY A N 1
ATOM 2190 C CA . GLY A 1 302 ? 41.835 -8.449 0.018 1.00 17.56 293 GLY A CA 1
ATOM 2191 C C . GLY A 1 302 ? 42.235 -9.390 1.155 1.00 18.16 293 GLY A C 1
ATOM 2192 O O . GLY A 1 302 ? 42.759 -8.944 2.180 1.00 18.55 293 GLY A O 1
ATOM 2193 N N . PRO A 1 303 ? 42.009 -10.692 0.976 1.00 18.62 294 PRO A N 1
ATOM 2194 C CA . PRO A 1 303 ? 41.477 -11.314 -0.230 1.00 18.75 294 PRO A CA 1
ATOM 2195 C C . PRO A 1 303 ? 39.982 -11.082 -0.386 1.00 18.57 294 PRO A C 1
ATOM 2196 O O . PRO A 1 303 ? 39.375 -10.373 0.405 1.00 17.42 294 PRO A O 1
ATOM 2200 N N . GLY A 1 304 ? 39.395 -11.701 -1.399 1.00 19.19 295 GLY A N 1
ATOM 2201 C CA . GLY A 1 304 ? 37.997 -11.427 -1.746 1.00 19.41 295 GLY A CA 1
ATOM 2202 C C . GLY A 1 304 ? 37.920 -10.476 -2.938 1.00 19.75 295 GLY A C 1
ATOM 2203 O O . GLY A 1 304 ? 36.813 -10.144 -3.408 1.00 19.96 295 GLY A O 1
#

Nearest PDB structures (foldseek):
  4ol9-assembly1_A-2  TM=1.003E+00  e=6.570E-65  Mycobacterium tuberculosis
  4yca-assembly1_A  TM=9.040E-01  e=1.165E-23  Staphylococcus aureus
  3hn2-assembly2_D  TM=8.967E-01  e=4.201E-21  Geobacter metallireducens GS-15
  1ks9-assembly1_A  TM=8.334E-01  e=4.611E-19  Escherichia coli
  5zix-assembly3_C  TM=8.087E-01  e=3.425E-19  Pseudomonas aeruginosa PAO1

Radius of gyration: 18.83 Å; Cα contacts (8 Å, |Δi|>4): 565; chains: 1; bounding box: 52×44×49 Å

CATH classification: 3.40.50.720 (+1 more: 1.10.1040.10)

B-factor: mean 20.12, std 7.81, range [10.32, 61.15]

Secondary structure (DSSP, 8-state):
--SSPPEEEE--SHHHHHHHHHHHHHT--PEEE-SS--SEEEEEETTS--EEEE---B--GGG-----SEEEE-S-GGGHHHHHHHHHHH--TT-EEEEE-SSS-HHHHHGGGSTTSEEEEEEEE--EEE-TTSPEEE-S--EEEE-SSHHHHHHHHHHHHTT-EEEE-S-HHHHHHHHHHHHHHHHHHHHHT--GGGGGSHHHHHHHHHHHHHHHHHHHHTT----TTHHHHHHHHHHHS-TT---HHHHHHHTT----HIIIIIHHHHHHHHHT---HHHHHHHHHHHHHHH---

Foldseek 3Di:
DVPQAAEEEADCFFVSVLQLQLLVVLPHQYAAEYADWDQWAWEDEVPDDIGTHGYGRHHDLVVDAEAGQEYEYDHELVCLVVSLSNLVRHADLNHEYEYAYAFDCRCVSRCVSRVNYHYKYKDKDWFWDQDPVRHIYTYDAMEIETADDDSRVVVVCSSVSSPHHYHHDPCVLQVRLLRLLLLLLLLVCQLVVFALCVLVDPVSVVVQLVQSVLLVVLSVVVPHDDDNVSSNVSSVVSNPPPRRGHDVQNVCLVVLAAGPLCRRQVVSVVSCVVVVGDRVVSVVSSVSNNCSRPHDD

Sequence (297 aa):
HMIATGIALVGPGAVGTTVAALLLHKAGYSPLLCGHTPRAGIELRRDGADPIVVPGPVHTSPREVAGPVDVLILAVKATQNDAARPWLTRLCDERTVVAVLQNGVEQVEQVQPHCPSSAVVPAIVWCSAETQPQGWVRLRGEAALVVPTGPAAEQFAGLLRGAGATVDDCDPDFTTAAWRKLLVNALAGFMVLSGRRSAMFRRDDVAALSRRRYVAECLAVARAEGARLDDDVVDEVVRLVVRSAPQDMGTSMLADRAAHRPLEWDLRNGVIVRKARAHGLATPISDVLVPLLAAASDGPG

InterPro domains:
  IPR003710 Ketopantoate reductase ApbA/PanE [TIGR00745] (5-290)
  IPR008927 6-phosphogluconate dehydrogenase-like, C-terminal domain superfamily [SSF48179] (169-289)
  IPR013328 6-phosphogluconate dehydrogenase, domain 2 [G3DSA:1.10.1040.10] (169-295)
  IPR013332 Ketopantoate reductase, N-terminal domain [PF02558] (5-145)
  IPR013752 Ketopantoate reductase, C-terminal domain [PF08546] (169-289)
  IPR036291 NAD(P)-binding domain superfamily [SSF51735] (5-163)
  IPR050838 2-dehydropantoate 2-reductase-like [PTHR43765] (4-290)